Protein AF-J9AIB5-F1 (afdb_monomer_lite)

InterPro domains:
  IPR011598 Myc-type, basic helix-loop-helix (bHLH) domain [PF00010] (94-146)
  IPR011598 Myc-type, basic helix-loop-helix (bHLH) domain [PS50888] (92-145)
  IPR011598 Myc-type, basic helix-loop-helix (bHLH) domain [SM00353] (98-151)
  IPR036638 Helix-loop-helix DNA-binding domain superfamily [G3DSA:4.10.280.10] (102-188)
  IPR036638 Helix-loop-helix DNA-binding domain superfamily [SSF47459] (83-157)

Radius of gyration: 43.65 Å; chains: 1; bounding box: 94×62×112 Å

Foldseek 3Di:
DDDDDDDDDDDDDDDDDDDDDDDDDDDDDDDDDDDDDDDDDDDDDDDDDDDDDDDDDDDDDDDDDDDPPPVVVVVVVVCVVVVVVVVVVVVVVVVVVVVVVVVVVVVVVVVLVVLVVVADVVQVPPDPDDSVSSVVSSVVVVVVVVVVVVVVVVVVVVVVVVVVVVVVVVVVVVVVVVVVVVVVVVVVVVD

Sequence (191 aa):
LPVTYGCTDGITTLTSTLRGTTSSEGRLIPGANNSFDSGQSISPISSISISGSNCRQIVSSSAPASSLDMETLVRNVNQDMGSDQDFYRERRKKDIHNMIERRRRYNINDRIKELGLMLPKSSSEELKLNKGTILKASCDYIRQLQKDRELMLRQQQYQARLEQAARMYAERVKELENHLQKMALQYHQLR

pLDDT: mean 70.86, std 26.44, range [30.22, 98.75]

Organism: Wuchereria bancrofti (NCBI:txid6293)

Secondary structure (DSSP, 8-state):
---PPP-------------------PPPPP---------------------------------------HHHHHHHHTTTTTHHHHHHHHHHHHHHHHHHHHHHHHHHHHHHHHHHHHS-THHHHSS---HHHHHHHHHHHHHHHHHHHHHHHHHHHHHHHHHHHHHHHHHHHHHHHHHHHHHHHHHHHT-

Structure (mmCIF, N/CA/C/O backbone):
data_AF-J9AIB5-F1
#
_entry.id   AF-J9AIB5-F1
#
loop_
_atom_site.group_PDB
_atom_site.id
_atom_site.type_symbol
_atom_site.label_atom_id
_atom_site.label_alt_id
_atom_site.label_comp_id
_atom_site.label_asym_id
_atom_site.label_entity_id
_atom_site.label_seq_id
_atom_site.pdbx_PDB_ins_code
_atom_site.Cartn_x
_atom_site.Cartn_y
_atom_site.Cartn_z
_atom_site.occupancy
_atom_site.B_iso_or_equiv
_atom_site.auth_seq_id
_atom_site.auth_comp_id
_atom_site.auth_asym_id
_atom_site.auth_atom_id
_atom_site.pdbx_PDB_model_num
ATOM 1 N N . LEU A 1 1 ? -35.852 27.494 43.138 1.00 47.31 1 LEU A N 1
ATOM 2 C CA . LEU A 1 1 ? -34.523 27.999 43.548 1.00 47.31 1 LEU A CA 1
ATOM 3 C C . LEU A 1 1 ? -33.467 27.049 42.990 1.00 47.31 1 LEU A C 1
ATOM 5 O O . LEU A 1 1 ? -33.454 25.909 43.436 1.00 47.31 1 LEU A O 1
ATOM 9 N N . PRO A 1 2 ? -32.661 27.429 41.985 1.00 51.25 2 PRO A N 1
ATOM 10 C CA . PRO A 1 2 ? -31.537 26.609 41.548 1.00 51.25 2 PRO A CA 1
ATOM 11 C C . PRO A 1 2 ? -30.287 26.963 42.367 1.00 51.25 2 PRO A C 1
ATOM 13 O O . PRO A 1 2 ? -29.955 28.137 42.512 1.00 51.25 2 PRO A O 1
ATOM 16 N N . VAL A 1 3 ? -29.606 25.949 42.904 1.00 50.28 3 VAL A N 1
ATOM 17 C CA . VAL A 1 3 ? -28.291 26.088 43.546 1.00 50.28 3 VAL A CA 1
ATOM 18 C C . VAL A 1 3 ? -27.253 25.535 42.581 1.00 50.28 3 VAL A C 1
ATOM 20 O O . VAL A 1 3 ? -27.225 24.345 42.276 1.00 50.28 3 VAL A O 1
ATOM 23 N N . THR A 1 4 ? -26.436 26.438 42.059 1.00 45.84 4 THR A N 1
ATOM 24 C CA . THR A 1 4 ? -25.271 26.166 41.223 1.00 45.84 4 THR A CA 1
ATOM 25 C C . THR A 1 4 ? -24.070 25.858 42.113 1.00 45.84 4 THR A C 1
ATOM 27 O O . THR A 1 4 ? -23.733 26.669 42.974 1.00 45.84 4 THR A O 1
ATOM 30 N N . TYR A 1 5 ? -23.393 24.733 41.881 1.00 49.06 5 TYR A N 1
ATOM 31 C CA . TYR A 1 5 ? -22.068 24.476 42.445 1.00 49.06 5 TYR A CA 1
ATOM 32 C C . TYR A 1 5 ? -21.004 24.955 41.459 1.00 49.06 5 TYR A C 1
ATOM 34 O O . TYR A 1 5 ? -20.946 24.492 40.321 1.00 49.06 5 TYR A O 1
ATOM 42 N N . GLY A 1 6 ? -20.194 25.914 41.904 1.00 39.66 6 GLY A N 1
ATOM 43 C CA . GLY A 1 6 ? -18.987 26.350 41.217 1.00 39.66 6 GLY A CA 1
ATOM 44 C C . GLY A 1 6 ? -17.790 25.481 41.595 1.00 39.66 6 GLY A C 1
ATOM 45 O O . GLY A 1 6 ? -17.690 25.000 42.721 1.00 39.66 6 GLY A O 1
ATOM 46 N N . CYS A 1 7 ? -16.861 25.331 40.656 1.00 39.72 7 CYS A N 1
ATOM 47 C CA . CYS A 1 7 ? -15.479 24.976 40.939 1.00 39.72 7 CYS A CA 1
ATOM 48 C C . CYS A 1 7 ? -14.609 26.031 40.249 1.00 39.72 7 CYS A C 1
ATOM 50 O O . CYS A 1 7 ? -14.689 26.225 39.036 1.00 39.72 7 CYS A O 1
ATOM 52 N N . THR A 1 8 ? -13.886 26.791 41.061 1.00 50.19 8 THR A N 1
ATOM 53 C CA . THR A 1 8 ? -12.875 27.765 40.657 1.00 50.19 8 THR A CA 1
ATOM 54 C C . THR A 1 8 ? -11.572 27.035 40.383 1.00 50.19 8 THR A C 1
ATOM 56 O O . THR A 1 8 ? -11.228 26.168 41.172 1.00 50.19 8 THR A O 1
ATOM 59 N N . ASP A 1 9 ? -10.829 27.448 39.360 1.00 40.16 9 ASP A N 1
ATOM 60 C CA . ASP A 1 9 ? -9.380 27.640 39.468 1.00 40.16 9 ASP A CA 1
ATOM 61 C C . ASP A 1 9 ? -8.928 28.616 38.383 1.00 40.16 9 ASP A C 1
ATOM 63 O O . ASP A 1 9 ? -9.309 28.524 37.214 1.00 40.16 9 ASP A O 1
ATOM 67 N N . GLY A 1 10 ? -8.197 29.635 38.824 1.00 38.75 10 GLY A N 1
ATOM 68 C CA . GLY A 1 10 ? -7.822 30.785 38.029 1.00 38.75 10 GLY A CA 1
AT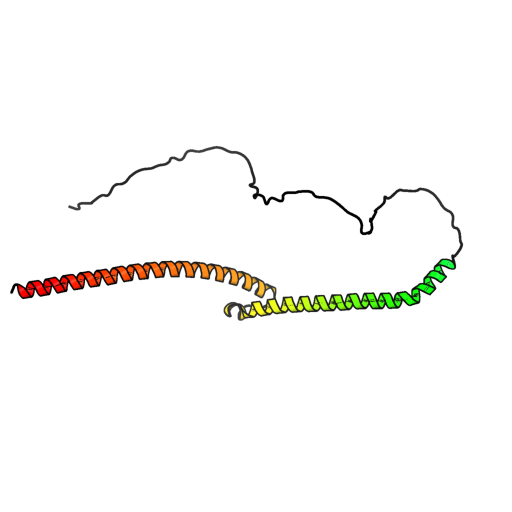OM 69 C C . GLY A 1 10 ? -6.364 30.787 37.583 1.00 38.75 10 GLY A C 1
ATOM 70 O O . GLY A 1 10 ? -5.512 30.094 38.124 1.00 38.75 10 GLY A O 1
ATOM 71 N N . ILE A 1 11 ? -6.128 31.730 36.667 1.00 36.31 11 ILE A N 1
ATOM 72 C CA . ILE A 1 11 ? -4.894 32.500 36.458 1.00 36.31 11 ILE A CA 1
ATOM 73 C C . ILE A 1 11 ? -3.774 31.771 35.693 1.00 36.31 11 ILE A C 1
ATOM 75 O O . ILE A 1 11 ? -3.031 30.962 36.231 1.00 36.31 11 ILE A O 1
ATOM 79 N N . THR A 1 12 ? -3.531 32.185 34.442 1.00 43.38 12 THR A N 1
ATOM 80 C CA . THR A 1 12 ? -2.556 33.263 34.158 1.00 43.38 12 THR A CA 1
ATOM 81 C C . THR A 1 12 ? -2.746 33.814 32.739 1.00 43.38 12 THR A C 1
ATOM 83 O O . THR A 1 12 ? -2.591 33.117 31.741 1.00 43.38 12 THR A O 1
ATOM 86 N N . THR A 1 13 ? -3.085 35.100 32.687 1.00 39.22 13 THR A N 1
ATOM 87 C CA . THR A 1 13 ? -3.146 35.981 31.515 1.00 39.22 13 THR A CA 1
ATOM 88 C C . THR A 1 13 ? -1.734 36.376 31.089 1.00 39.22 13 THR A C 1
ATOM 90 O O . THR A 1 13 ? -0.951 36.781 31.945 1.00 39.22 13 THR A O 1
ATOM 93 N N . LEU A 1 14 ? -1.425 36.362 29.788 1.00 36.78 14 LEU A N 1
ATOM 94 C CA . LEU A 1 14 ? -0.309 37.140 29.245 1.00 36.78 14 LEU A CA 1
ATOM 95 C C . LEU A 1 14 ? -0.747 38.006 28.063 1.00 36.78 14 LEU A C 1
ATOM 97 O O . LEU A 1 14 ? -1.533 37.622 27.201 1.00 36.78 14 LEU A O 1
ATOM 101 N N . THR A 1 15 ? -0.227 39.219 28.141 1.00 36.44 15 THR A N 1
ATOM 102 C CA . THR A 1 15 ? -0.544 40.482 27.489 1.00 36.44 15 THR A CA 1
ATOM 103 C C . THR A 1 15 ? 0.102 40.599 26.110 1.00 36.44 15 THR A C 1
ATOM 105 O O . THR A 1 15 ? 1.235 40.176 25.897 1.00 36.44 15 THR A O 1
ATOM 108 N N . SER A 1 16 ? -0.595 41.251 25.183 1.00 38.16 16 SER A N 1
ATOM 109 C CA . SER A 1 16 ? -0.118 41.591 23.841 1.00 38.16 16 SER A CA 1
ATOM 110 C C . SER A 1 16 ? 0.245 43.077 23.741 1.00 38.16 16 SER A C 1
ATOM 112 O O . SER A 1 16 ? -0.666 43.896 23.825 1.00 38.16 16 SER A O 1
ATOM 114 N N . THR A 1 17 ? 1.515 43.415 23.463 1.00 34.03 17 THR A N 1
ATOM 115 C CA . THR A 1 17 ? 1.909 44.706 22.852 1.00 34.03 17 THR A CA 1
ATOM 116 C C . THR A 1 17 ? 3.204 44.589 22.023 1.00 34.03 17 THR A C 1
ATOM 118 O O . THR A 1 17 ? 4.280 44.351 22.552 1.00 34.03 17 THR A O 1
ATOM 121 N N . LEU A 1 18 ? 3.027 44.765 20.709 1.00 37.16 18 LEU A N 1
ATOM 122 C CA . LEU A 1 18 ? 3.839 45.373 19.633 1.00 37.16 18 LEU A CA 1
ATOM 123 C C . LEU A 1 18 ? 5.383 45.567 19.706 1.00 37.16 18 LEU A C 1
ATOM 125 O O . LEU A 1 18 ? 5.900 46.250 20.582 1.00 37.16 18 LEU A O 1
ATOM 129 N N . ARG A 1 19 ? 5.986 45.263 18.531 1.00 31.98 19 ARG A N 1
ATOM 130 C CA . ARG A 1 19 ? 6.977 46.036 17.723 1.00 31.98 19 ARG A CA 1
ATOM 131 C C . ARG A 1 19 ? 8.452 45.574 17.758 1.00 31.98 19 ARG A C 1
ATOM 133 O O . ARG A 1 19 ? 9.065 45.529 18.812 1.00 31.98 19 ARG A O 1
ATOM 140 N N . GLY A 1 20 ? 9.045 45.376 16.567 1.00 30.22 20 GLY A N 1
ATOM 141 C CA . GLY A 1 20 ? 10.506 45.415 16.360 1.00 30.22 20 GLY A CA 1
ATOM 142 C C . GLY A 1 20 ? 11.059 44.512 15.246 1.00 30.22 20 GLY A C 1
ATOM 143 O O . GLY A 1 20 ? 11.071 43.299 15.375 1.00 30.22 20 GLY A O 1
ATOM 144 N N . THR A 1 21 ? 11.528 45.129 14.164 1.00 36.44 21 THR A N 1
ATOM 145 C CA . THR A 1 21 ? 12.283 44.604 13.005 1.00 36.44 21 THR A CA 1
ATOM 146 C C . THR A 1 21 ? 13.697 44.107 13.348 1.00 36.44 21 THR A C 1
ATOM 148 O O . THR A 1 21 ? 14.322 44.773 14.159 1.00 36.44 21 THR A O 1
ATOM 151 N N . THR A 1 22 ? 14.220 43.064 12.668 1.00 34.53 22 THR A N 1
ATOM 152 C CA . THR A 1 22 ? 15.491 43.028 11.875 1.00 34.53 22 THR A CA 1
ATOM 153 C C . THR A 1 22 ? 15.981 41.592 11.556 1.00 34.53 22 THR A C 1
ATOM 155 O O . THR A 1 22 ? 15.901 40.713 12.402 1.00 34.53 22 THR A O 1
ATOM 158 N N . SER A 1 23 ? 16.538 41.428 10.342 1.00 33.38 23 SER A N 1
ATOM 159 C CA . SER A 1 23 ? 17.683 40.575 9.927 1.00 33.38 23 SER A CA 1
ATOM 160 C C . SER A 1 23 ? 17.688 39.042 10.125 1.00 33.38 23 SER A C 1
ATOM 162 O O . SER A 1 23 ? 17.792 38.530 11.230 1.00 33.38 23 SER A O 1
ATOM 164 N N . SER A 1 24 ? 17.695 38.349 8.976 1.00 39.19 24 SER A N 1
ATOM 165 C CA . SER A 1 24 ? 18.607 37.261 8.555 1.00 39.19 24 SER A CA 1
ATOM 166 C C . SER A 1 24 ? 19.378 36.450 9.608 1.00 39.19 24 SER A C 1
ATOM 168 O O . SER A 1 24 ? 20.229 37.012 10.282 1.00 39.19 24 SER A O 1
ATOM 170 N N . GLU A 1 25 ? 19.252 35.117 9.559 1.00 34.56 25 GLU A N 1
ATOM 171 C CA . GLU A 1 25 ? 20.398 34.194 9.420 1.00 34.56 25 GLU A CA 1
ATOM 172 C C . GLU A 1 25 ? 19.941 32.737 9.217 1.00 34.56 25 GLU A C 1
ATOM 174 O O . GLU A 1 25 ? 19.019 32.244 9.867 1.00 34.56 25 GLU A O 1
ATOM 179 N N . GLY A 1 26 ? 20.578 32.058 8.257 1.00 35.47 26 GLY A N 1
ATOM 180 C CA . GLY A 1 26 ? 20.357 30.650 7.933 1.00 35.47 26 GLY A CA 1
ATOM 181 C C . GLY A 1 26 ? 21.058 29.719 8.922 1.00 35.47 26 GLY A C 1
ATOM 182 O O . GLY A 1 26 ? 22.159 29.999 9.387 1.00 35.47 26 GLY A O 1
ATOM 183 N N . ARG A 1 27 ? 20.426 28.582 9.231 1.00 36.44 27 ARG A N 1
ATOM 184 C CA . ARG A 1 27 ? 20.956 27.584 10.167 1.00 36.44 27 ARG A CA 1
ATOM 185 C C . ARG A 1 27 ? 21.636 26.437 9.418 1.00 36.44 27 ARG A C 1
ATOM 187 O O . ARG A 1 27 ? 21.005 25.754 8.614 1.00 36.44 27 ARG A O 1
ATOM 194 N N . LEU A 1 28 ? 22.921 26.246 9.713 1.00 35.09 28 LEU A N 1
ATOM 195 C CA . LEU A 1 28 ? 23.793 25.172 9.233 1.00 35.09 28 LEU A CA 1
ATOM 196 C C . LEU A 1 28 ? 23.595 23.862 10.024 1.00 35.09 28 LEU A C 1
ATOM 198 O O . LEU A 1 28 ? 23.192 23.869 11.188 1.00 35.09 28 LEU A O 1
ATOM 202 N N . ILE A 1 29 ? 23.904 22.745 9.358 1.00 41.19 29 ILE A N 1
ATOM 203 C CA . ILE A 1 29 ? 23.836 21.353 9.838 1.00 41.19 29 ILE A CA 1
ATOM 204 C C . ILE A 1 29 ? 25.166 20.958 10.525 1.00 41.19 29 ILE A C 1
ATOM 206 O O . ILE A 1 29 ? 26.221 21.288 9.981 1.00 41.19 29 ILE A O 1
ATOM 210 N N . PRO A 1 30 ? 25.175 20.227 11.663 1.00 45.81 30 PRO A N 1
ATOM 211 C CA . PRO A 1 30 ? 26.419 19.814 12.324 1.00 45.81 30 PRO A CA 1
ATOM 212 C C . PRO A 1 30 ? 27.103 18.574 11.709 1.00 45.81 30 PRO A C 1
ATOM 214 O O . PRO A 1 30 ? 26.526 17.492 11.659 1.00 45.81 30 PRO A O 1
ATOM 217 N N . GLY A 1 31 ? 28.354 18.790 11.284 1.00 34.94 31 GLY A N 1
ATOM 218 C CA . GLY A 1 31 ? 29.593 18.029 11.539 1.00 34.94 31 GLY A CA 1
ATOM 219 C C . GLY A 1 31 ? 29.607 16.498 11.677 1.00 34.94 31 GLY A C 1
ATOM 220 O O . GLY A 1 31 ? 29.109 15.946 12.652 1.00 34.94 31 GLY A O 1
ATOM 221 N N . ALA A 1 32 ? 30.378 15.854 10.791 1.00 39.50 32 ALA A N 1
ATOM 222 C CA . ALA A 1 32 ? 31.049 14.574 11.029 1.00 39.50 32 ALA A CA 1
ATOM 223 C C . ALA A 1 32 ? 32.576 14.792 10.988 1.00 39.50 32 ALA A C 1
ATOM 225 O O . ALA A 1 32 ? 33.102 15.372 10.038 1.00 39.50 32 ALA A O 1
ATOM 226 N N . ASN A 1 33 ? 33.261 14.355 12.046 1.00 38.31 33 ASN A N 1
ATOM 227 C CA . ASN A 1 33 ? 34.701 14.493 12.265 1.00 38.31 33 ASN A CA 1
ATOM 228 C C . ASN A 1 33 ? 35.480 13.411 11.508 1.00 38.31 33 ASN A C 1
ATOM 230 O O . ASN A 1 33 ? 35.131 12.243 11.630 1.00 38.31 33 ASN A O 1
ATOM 234 N N . ASN A 1 34 ? 36.582 13.776 10.848 1.00 35.69 34 ASN A N 1
ATOM 235 C CA . ASN A 1 34 ? 37.649 12.838 10.491 1.00 35.69 34 ASN A CA 1
ATOM 236 C C . ASN A 1 34 ? 38.993 13.417 10.945 1.00 35.69 34 ASN A C 1
ATOM 238 O O . ASN A 1 34 ? 39.422 14.471 10.477 1.00 35.69 34 ASN A O 1
ATOM 242 N N . SER A 1 35 ? 39.621 12.717 11.886 1.00 38.47 35 SER A N 1
ATOM 243 C CA . SER A 1 35 ? 40.957 12.977 12.411 1.00 38.47 35 SER A CA 1
ATOM 244 C C . SER A 1 35 ? 42.027 12.394 11.490 1.00 38.47 35 SER A C 1
ATOM 246 O O . SER A 1 35 ? 41.934 11.245 11.060 1.00 38.47 35 SER A O 1
ATOM 248 N N . PHE A 1 36 ? 43.047 13.202 11.231 1.00 33.97 36 PHE A N 1
ATOM 249 C CA . PHE A 1 36 ? 44.276 12.879 10.518 1.00 33.97 36 PHE A CA 1
ATOM 250 C C . PHE A 1 36 ? 45.335 12.410 11.528 1.00 33.97 36 PHE A C 1
ATOM 252 O O . PHE A 1 36 ? 45.5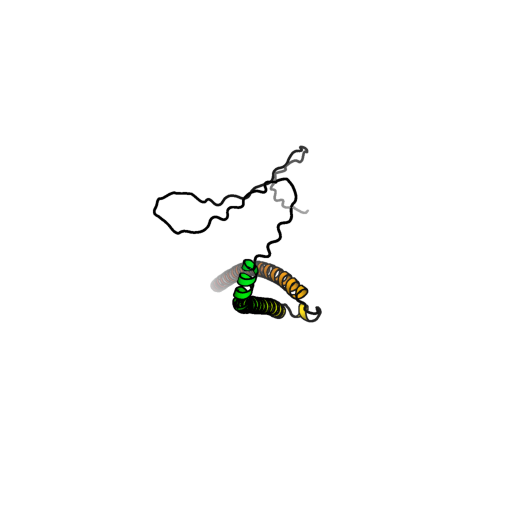52 13.101 12.521 1.00 33.97 36 PHE A O 1
ATOM 259 N N . ASP A 1 37 ? 46.000 11.281 11.271 1.00 37.72 37 ASP A N 1
ATOM 260 C CA . ASP A 1 37 ? 47.263 10.912 11.925 1.00 37.72 37 ASP A CA 1
ATOM 261 C C . ASP A 1 37 ? 48.193 10.199 10.926 1.00 37.72 37 ASP A C 1
ATOM 263 O O . ASP A 1 37 ? 47.741 9.524 10.000 1.00 37.72 37 ASP A O 1
ATOM 267 N N . SER A 1 38 ? 49.492 10.444 11.076 1.00 41.56 38 SER A N 1
ATOM 268 C CA . SER A 1 38 ? 50.571 10.228 10.106 1.00 41.56 38 SER A CA 1
ATOM 269 C C . SER A 1 38 ? 51.449 9.022 10.460 1.00 41.56 38 SER A C 1
ATOM 271 O O . SER A 1 38 ? 51.725 8.788 11.630 1.00 41.56 38 SER A O 1
ATOM 273 N N . GLY A 1 39 ? 52.010 8.321 9.461 1.00 33.22 39 GLY A N 1
ATOM 274 C CA . GLY A 1 39 ? 53.032 7.290 9.713 1.00 33.22 39 GLY A CA 1
ATOM 275 C C . GLY A 1 39 ? 53.628 6.585 8.480 1.00 33.22 39 GLY A C 1
ATOM 276 O O . GLY A 1 39 ? 53.124 5.554 8.070 1.00 33.22 39 GLY A O 1
ATOM 277 N N . GLN A 1 40 ? 54.703 7.174 7.935 1.00 35.75 40 GLN A N 1
ATOM 278 C CA . GLN A 1 40 ? 55.956 6.610 7.359 1.00 35.75 40 GLN A CA 1
ATOM 279 C C . GLN A 1 40 ? 55.998 5.399 6.370 1.00 35.75 40 GLN A C 1
ATOM 281 O O . GLN A 1 40 ? 55.605 4.296 6.717 1.00 35.75 40 GLN A O 1
ATOM 286 N N . SER A 1 41 ? 56.640 5.669 5.202 1.00 37.88 41 SER A N 1
ATOM 287 C CA . SER A 1 41 ? 57.636 4.903 4.374 1.00 37.88 41 SER A CA 1
ATOM 288 C C . SER A 1 41 ? 57.317 3.447 3.906 1.00 37.88 41 SER A C 1
ATOM 290 O O . SER A 1 41 ? 56.730 2.679 4.644 1.00 37.88 41 SER A O 1
ATOM 292 N N . ILE A 1 42 ? 57.635 2.912 2.700 1.00 37.19 42 ILE A N 1
ATOM 293 C CA . ILE A 1 42 ? 58.849 2.885 1.837 1.00 37.19 42 ILE A CA 1
ATOM 294 C C . ILE A 1 42 ? 58.470 2.396 0.383 1.00 37.19 42 ILE A C 1
ATOM 296 O O . ILE A 1 42 ? 57.890 1.326 0.261 1.00 37.19 42 ILE A O 1
ATOM 300 N N . SER A 1 43 ? 58.855 3.141 -0.679 1.00 43.47 43 SER A N 1
ATOM 301 C CA . SER A 1 43 ? 59.223 2.802 -2.107 1.00 43.47 43 SER A CA 1
ATOM 302 C C . SER A 1 43 ? 58.350 1.892 -3.049 1.00 43.47 43 SER A C 1
ATOM 304 O O . SER A 1 43 ? 57.394 1.273 -2.609 1.00 43.47 43 SER A O 1
ATOM 306 N N . PRO A 1 44 ? 58.597 1.829 -4.392 1.00 45.72 44 PRO A N 1
ATOM 307 C CA . PRO A 1 44 ? 57.874 2.622 -5.399 1.00 45.72 44 PRO A CA 1
ATOM 308 C C . PRO A 1 44 ? 57.133 1.788 -6.476 1.00 45.72 44 PRO A C 1
ATOM 310 O O . PRO A 1 44 ? 57.608 0.744 -6.915 1.00 45.72 44 PRO A O 1
ATOM 313 N N . ILE A 1 45 ? 56.019 2.308 -7.007 1.00 38.19 45 ILE A N 1
ATOM 314 C CA . ILE A 1 45 ? 55.425 1.835 -8.270 1.00 38.19 45 ILE A CA 1
ATOM 315 C C . ILE A 1 45 ? 55.264 3.027 -9.213 1.00 38.19 45 ILE A C 1
ATOM 317 O O . ILE A 1 45 ? 54.666 4.047 -8.881 1.00 38.19 45 ILE A O 1
ATOM 321 N N . SER A 1 46 ? 55.846 2.880 -10.397 1.00 40.66 46 SER A N 1
ATOM 322 C CA . SER A 1 46 ? 55.821 3.812 -11.516 1.00 40.66 46 SER A CA 1
ATOM 323 C C . SER A 1 46 ? 54.404 3.975 -12.076 1.00 40.66 46 SER A C 1
ATOM 325 O O . SER A 1 46 ? 53.767 2.978 -12.405 1.00 40.66 46 SER A O 1
ATOM 327 N N . SER A 1 47 ? 53.918 5.208 -12.264 1.00 37.88 47 SER A N 1
ATOM 328 C CA . SER A 1 47 ? 53.040 5.552 -13.400 1.00 37.88 47 SER A CA 1
ATOM 329 C C . SER A 1 47 ? 52.718 7.054 -13.511 1.00 37.88 47 SER A C 1
ATOM 331 O O . SER A 1 47 ? 52.076 7.646 -12.657 1.00 37.88 47 SER A O 1
ATOM 333 N N . ILE A 1 48 ? 53.150 7.611 -14.649 1.00 40.78 48 ILE A N 1
ATOM 334 C CA . ILE A 1 48 ? 52.413 8.503 -15.562 1.00 40.78 48 ILE A CA 1
ATOM 335 C C . ILE A 1 48 ? 51.925 9.851 -14.991 1.00 40.78 48 ILE A C 1
ATOM 337 O O . ILE A 1 48 ? 50.825 9.976 -14.460 1.00 40.78 48 ILE A O 1
ATOM 341 N N . SER A 1 49 ? 52.701 10.907 -15.254 1.00 31.17 49 SER A N 1
ATOM 342 C CA . SER A 1 49 ? 52.243 12.299 -15.184 1.00 31.17 49 SER A CA 1
ATOM 343 C C . SER A 1 49 ? 51.733 12.760 -16.553 1.00 31.17 49 SER A C 1
ATOM 345 O O . SER A 1 49 ? 52.475 12.772 -17.533 1.00 31.17 49 SER A O 1
ATOM 347 N N . ILE A 1 50 ? 50.463 13.164 -16.611 1.00 46.72 50 ILE A N 1
ATOM 348 C CA . ILE A 1 50 ? 49.892 13.947 -17.711 1.00 46.72 50 ILE A CA 1
ATOM 349 C C . ILE A 1 50 ? 50.268 15.408 -17.449 1.00 46.72 50 ILE A C 1
ATOM 351 O O . ILE A 1 50 ? 49.662 16.066 -16.606 1.00 46.72 50 ILE A O 1
ATOM 355 N N . SER A 1 51 ? 51.276 15.914 -18.158 1.00 37.12 51 SER A N 1
ATOM 356 C CA . SER A 1 51 ? 51.586 17.345 -18.187 1.00 37.12 51 SER A CA 1
ATOM 357 C C . SER A 1 51 ? 50.961 17.978 -19.422 1.00 37.12 51 SER A C 1
ATOM 359 O O . SER A 1 51 ? 51.442 17.814 -20.540 1.00 37.12 51 SER A O 1
ATOM 361 N N . GLY A 1 52 ? 49.889 18.738 -19.195 1.00 45.28 52 GLY A N 1
ATOM 362 C CA . GLY A 1 52 ? 49.471 19.792 -20.108 1.00 45.28 52 GLY A CA 1
ATOM 363 C C . GLY A 1 52 ? 50.559 20.861 -20.197 1.00 45.28 52 GLY A C 1
ATOM 364 O O . GLY A 1 52 ? 51.208 21.195 -19.205 1.00 45.28 52 GLY A O 1
ATOM 365 N N . SER A 1 53 ? 50.793 21.385 -21.395 1.00 40.88 53 SER A N 1
ATOM 366 C CA . SER A 1 53 ? 51.709 22.502 -21.612 1.00 40.88 53 SER A CA 1
ATOM 367 C C . SER A 1 53 ? 51.191 23.399 -22.729 1.00 40.88 53 SER A C 1
ATOM 369 O O . SER A 1 53 ? 51.252 23.065 -23.904 1.00 40.88 53 SER A O 1
ATOM 371 N N . ASN A 1 54 ? 50.656 24.535 -22.283 1.00 36.28 54 ASN A N 1
ATOM 372 C CA . ASN A 1 54 ? 50.963 25.888 -22.738 1.00 36.28 54 ASN A CA 1
ATOM 373 C C . ASN A 1 54 ? 51.045 26.151 -24.247 1.00 36.28 54 ASN A C 1
ATOM 375 O O . ASN A 1 54 ? 52.062 25.924 -24.898 1.00 36.28 54 ASN A O 1
ATOM 379 N N . CYS A 1 55 ? 50.007 26.832 -24.734 1.00 44.09 55 CYS A N 1
ATOM 380 C CA . CYS A 1 55 ? 50.059 27.687 -25.910 1.00 44.09 55 CYS A CA 1
ATOM 381 C C . CYS A 1 55 ? 51.202 28.711 -25.789 1.00 44.09 55 CYS A C 1
ATOM 383 O O . CYS A 1 55 ? 51.221 29.526 -24.865 1.00 44.09 55 CYS A O 1
ATOM 385 N N . ARG A 1 56 ? 52.108 28.729 -26.768 1.00 40.78 56 ARG A N 1
ATOM 386 C CA . ARG A 1 56 ? 52.897 29.914 -27.118 1.00 40.78 56 ARG A CA 1
ATOM 387 C C . ARG A 1 56 ? 52.857 30.112 -28.628 1.00 40.78 56 ARG A C 1
ATOM 389 O O . ARG A 1 56 ? 53.192 29.212 -29.389 1.00 40.78 56 ARG A O 1
ATOM 396 N N . GLN A 1 57 ? 52.418 31.308 -29.017 1.00 42.53 57 GLN A N 1
ATOM 397 C CA . GLN A 1 57 ? 52.560 31.878 -30.354 1.00 42.53 57 GLN A CA 1
ATOM 398 C C . GLN A 1 57 ? 54.017 31.805 -30.820 1.00 42.53 57 GLN A C 1
ATOM 400 O O . GLN A 1 57 ? 54.914 32.227 -30.089 1.00 42.53 57 GLN A O 1
ATOM 405 N N . ILE A 1 58 ? 54.223 31.379 -32.065 1.00 42.91 58 ILE A N 1
ATOM 406 C CA . ILE A 1 58 ? 55.407 31.719 -32.856 1.00 42.91 58 ILE A CA 1
ATOM 407 C C . ILE A 1 58 ? 54.909 32.282 -34.187 1.00 42.91 58 ILE A C 1
ATOM 409 O O . ILE A 1 58 ? 54.024 31.718 -34.829 1.00 42.91 58 ILE A O 1
ATOM 413 N N . VAL A 1 59 ? 55.439 33.451 -34.530 1.00 36.12 59 VAL A N 1
ATOM 414 C CA . VAL A 1 59 ? 55.171 34.201 -35.756 1.00 36.12 59 VAL A CA 1
ATOM 415 C C . VAL A 1 59 ? 56.119 33.785 -36.885 1.00 36.12 59 VAL A C 1
ATOM 417 O O . VAL A 1 59 ? 57.260 33.406 -36.634 1.00 36.12 59 VAL A O 1
ATOM 420 N N . SER A 1 60 ? 55.622 34.004 -38.107 1.00 40.50 60 SER A N 1
ATOM 421 C CA . SER A 1 60 ? 56.338 34.276 -39.365 1.00 40.50 60 SER A CA 1
ATOM 422 C C . SER A 1 60 ? 56.644 33.126 -40.345 1.00 40.50 60 SER A C 1
ATOM 424 O O . SER A 1 60 ? 57.529 32.303 -40.152 1.00 40.50 60 SER A O 1
ATOM 426 N N . SER A 1 61 ? 55.919 33.228 -41.472 1.00 44.72 61 SER A N 1
ATOM 427 C CA . SER A 1 61 ? 56.376 33.267 -42.878 1.00 44.72 61 SER A CA 1
ATOM 428 C C . SER A 1 61 ? 56.980 32.032 -43.573 1.00 44.72 61 SER A C 1
ATOM 430 O O . SER A 1 61 ? 58.143 31.696 -43.394 1.00 44.72 61 SER A O 1
ATOM 432 N N . SER A 1 62 ? 56.165 31.485 -44.486 1.00 49.12 62 SER A N 1
ATOM 433 C CA . SER A 1 62 ? 56.429 31.188 -45.913 1.00 49.12 62 SER A CA 1
ATOM 434 C C . SER A 1 62 ? 57.777 30.593 -46.366 1.00 49.12 62 SER A C 1
ATOM 436 O O . SER A 1 62 ? 58.736 31.329 -46.566 1.00 49.12 62 SER A O 1
ATOM 438 N N . ALA A 1 63 ? 57.756 29.306 -46.749 1.00 45.47 63 ALA A N 1
ATOM 439 C CA . ALA A 1 63 ? 58.204 28.783 -48.057 1.00 45.47 63 ALA A CA 1
ATOM 440 C C . ALA A 1 63 ? 57.834 27.280 -48.195 1.00 45.47 63 ALA A C 1
ATOM 442 O O . ALA A 1 63 ? 57.864 26.565 -47.193 1.00 45.47 63 ALA A O 1
ATOM 443 N N . PRO A 1 64 ? 57.479 26.774 -49.396 1.00 54.62 64 PRO A N 1
ATOM 444 C CA . PRO A 1 64 ? 57.101 25.379 -49.603 1.00 54.62 64 PRO A CA 1
ATOM 445 C C . PRO A 1 64 ? 58.344 24.531 -49.910 1.00 54.62 64 PRO A C 1
ATOM 447 O O . PRO A 1 64 ? 59.044 24.786 -50.885 1.00 54.62 64 PRO A O 1
ATOM 450 N N . ALA A 1 65 ? 58.616 23.506 -49.103 1.00 40.16 65 ALA A N 1
ATOM 451 C CA . ALA A 1 65 ? 59.615 22.491 -49.426 1.00 40.16 65 ALA A CA 1
ATOM 452 C C . ALA A 1 65 ? 58.894 21.192 -49.792 1.00 40.16 65 ALA A C 1
ATOM 454 O O . ALA A 1 65 ? 58.432 20.435 -48.942 1.00 40.16 65 ALA A O 1
ATOM 455 N N . SER A 1 66 ? 58.768 20.972 -51.097 1.00 50.72 66 SER A N 1
ATOM 456 C CA . SER A 1 66 ? 58.459 19.679 -51.683 1.00 50.72 66 SER A CA 1
ATOM 457 C C . SER A 1 66 ? 59.567 18.681 -51.341 1.00 50.72 66 SER A C 1
ATOM 459 O O . SER A 1 66 ? 60.654 18.735 -51.908 1.00 50.72 66 SER A O 1
ATOM 461 N N . SER A 1 67 ? 59.268 17.741 -50.456 1.00 45.56 67 SER A N 1
ATOM 462 C CA . SER A 1 67 ? 59.791 16.382 -50.533 1.00 45.56 67 SER A CA 1
ATOM 463 C C . SER A 1 67 ? 58.707 15.487 -49.958 1.00 45.56 67 SER A C 1
ATOM 465 O O . SER A 1 67 ? 58.452 15.485 -48.758 1.00 45.56 67 SER A O 1
ATOM 467 N N . LEU A 1 68 ? 57.977 14.818 -50.846 1.00 50.31 68 LEU A N 1
ATOM 468 C CA . LEU A 1 68 ? 57.069 13.743 -50.478 1.00 50.31 68 LEU A CA 1
ATOM 469 C C . LEU A 1 68 ? 57.908 12.663 -49.791 1.00 50.31 68 LEU A C 1
ATOM 471 O O . LEU A 1 68 ? 58.609 11.908 -50.461 1.00 50.31 68 LEU A O 1
ATOM 475 N N . ASP A 1 69 ? 57.845 12.612 -48.462 1.00 46.91 69 ASP A N 1
ATOM 476 C CA . ASP A 1 69 ? 58.406 11.514 -47.686 1.00 46.91 69 ASP A CA 1
ATOM 477 C C . ASP A 1 69 ? 57.646 10.233 -48.046 1.00 46.91 69 ASP A C 1
ATOM 479 O O . ASP A 1 69 ? 56.579 9.925 -47.502 1.00 46.91 69 ASP A O 1
ATOM 483 N N . MET A 1 70 ? 58.248 9.451 -48.943 1.00 53.19 70 MET A N 1
ATOM 484 C CA . MET A 1 70 ? 57.967 8.024 -49.124 1.00 53.19 70 MET A CA 1
ATOM 485 C C . MET A 1 70 ? 58.082 7.239 -47.799 1.00 53.19 70 MET A C 1
ATOM 487 O O . MET A 1 70 ? 57.580 6.125 -47.709 1.00 53.19 70 MET A O 1
ATOM 491 N N . GLU A 1 71 ? 58.659 7.824 -46.745 1.00 53.47 71 GLU A N 1
ATOM 492 C CA . GLU A 1 71 ? 58.702 7.287 -45.379 1.00 53.47 71 GLU A CA 1
ATOM 493 C C . GLU A 1 71 ? 57.312 7.261 -44.701 1.00 53.47 71 GLU A C 1
ATOM 495 O O . GLU A 1 71 ? 56.981 6.342 -43.945 1.00 53.47 71 GLU A O 1
ATOM 500 N N . THR A 1 72 ? 56.446 8.240 -45.001 1.00 53.88 72 THR A N 1
ATOM 501 C CA . THR A 1 72 ? 55.116 8.363 -44.366 1.00 53.88 72 THR A CA 1
ATOM 502 C C . THR A 1 72 ? 54.114 7.391 -44.990 1.00 53.88 72 THR A C 1
ATOM 504 O O . THR A 1 72 ? 53.257 6.834 -44.306 1.00 53.88 72 THR A O 1
ATOM 507 N N . LEU A 1 73 ? 54.261 7.120 -46.290 1.00 54.88 73 LEU A N 1
ATOM 508 C CA . LEU A 1 73 ? 53.449 6.142 -47.013 1.00 54.88 73 LEU A CA 1
ATOM 509 C C . LEU A 1 73 ? 53.841 4.700 -46.662 1.00 54.88 73 LEU A C 1
ATOM 511 O O . LEU A 1 73 ? 52.955 3.871 -46.485 1.00 54.88 73 LEU A O 1
ATOM 515 N N . VAL A 1 74 ? 55.125 4.396 -46.437 1.00 53.97 74 VAL A N 1
ATOM 516 C CA . VAL A 1 74 ? 55.554 3.062 -45.963 1.00 53.97 74 VAL A CA 1
ATOM 517 C C . VAL A 1 74 ? 55.085 2.791 -44.525 1.00 53.97 74 VAL A C 1
ATOM 519 O O . VAL A 1 74 ? 54.701 1.665 -44.195 1.00 53.97 74 VAL A O 1
ATOM 522 N N . ARG A 1 75 ? 54.998 3.824 -43.674 1.00 51.31 75 ARG A N 1
ATOM 523 C CA . ARG A 1 75 ? 54.378 3.707 -42.342 1.00 51.31 75 ARG A CA 1
ATOM 524 C C . ARG A 1 75 ? 52.849 3.572 -42.392 1.00 51.31 75 ARG A C 1
ATOM 526 O O . ARG A 1 75 ? 52.269 3.025 -41.453 1.00 51.31 75 ARG A O 1
ATOM 533 N N . ASN A 1 76 ? 52.209 4.018 -43.473 1.00 48.44 76 ASN A N 1
ATOM 534 C CA . ASN A 1 76 ? 50.779 3.813 -43.719 1.00 48.44 76 ASN A CA 1
ATOM 535 C C . ASN A 1 76 ? 50.472 2.433 -44.322 1.00 48.44 76 ASN A C 1
ATOM 537 O O . ASN A 1 76 ? 49.447 1.854 -43.982 1.00 48.44 76 ASN A O 1
ATOM 541 N N . VAL A 1 77 ? 51.363 1.855 -45.133 1.00 50.50 77 VAL A N 1
ATOM 542 C CA . VAL A 1 77 ? 51.174 0.503 -45.700 1.00 50.50 77 VAL A CA 1
ATOM 543 C C . VAL A 1 77 ? 51.343 -0.597 -44.639 1.00 50.50 77 VAL A C 1
ATOM 545 O O . VAL A 1 77 ? 50.680 -1.626 -44.709 1.00 50.50 77 VAL A O 1
ATOM 548 N N . ASN A 1 78 ? 52.138 -0.364 -43.588 1.00 47.91 78 ASN A N 1
ATOM 549 C CA . ASN A 1 78 ? 52.246 -1.294 -42.452 1.00 47.91 78 ASN A CA 1
ATOM 550 C C . ASN A 1 78 ? 51.149 -1.123 -41.377 1.00 47.91 78 ASN A C 1
ATOM 552 O O . ASN A 1 78 ? 51.069 -1.938 -40.460 1.00 47.91 78 ASN A O 1
ATOM 556 N N . GLN A 1 79 ? 50.301 -0.090 -41.464 1.00 49.09 79 GLN A N 1
ATOM 557 C CA . GLN A 1 79 ? 49.162 0.104 -40.550 1.00 49.09 79 GLN A CA 1
ATOM 558 C C . GLN A 1 79 ? 47.874 -0.576 -41.029 1.00 49.09 79 GLN A C 1
ATOM 560 O O . GLN A 1 79 ? 46.962 -0.774 -40.227 1.00 49.09 79 GLN A O 1
ATOM 565 N N . ASP A 1 80 ? 47.816 -0.999 -42.292 1.00 47.06 80 ASP A N 1
ATOM 566 C CA . ASP A 1 80 ? 46.604 -1.558 -42.900 1.00 47.06 80 ASP A CA 1
ATOM 567 C C . ASP A 1 80 ? 46.305 -3.012 -42.478 1.00 47.06 80 ASP A C 1
ATOM 569 O O . ASP A 1 80 ? 45.207 -3.516 -42.665 1.00 47.06 80 ASP A O 1
ATOM 573 N N . MET A 1 81 ? 47.263 -3.688 -41.833 1.00 49.47 81 MET A N 1
ATOM 574 C CA . MET A 1 81 ? 47.063 -5.033 -41.266 1.00 49.47 81 MET A CA 1
ATOM 575 C C . MET A 1 81 ? 46.692 -5.015 -39.769 1.00 49.47 81 MET A C 1
ATOM 577 O O . MET A 1 81 ? 46.258 -6.030 -39.224 1.00 49.47 81 MET A O 1
ATOM 581 N N . GLY A 1 82 ? 46.853 -3.871 -39.089 1.00 53.28 82 GLY A N 1
ATOM 582 C CA . GLY A 1 82 ? 46.442 -3.658 -37.691 1.00 53.28 82 GLY A CA 1
ATOM 583 C C . GLY A 1 82 ? 45.112 -2.908 -37.553 1.00 53.28 82 GLY A C 1
ATOM 584 O O . GLY A 1 82 ? 44.370 -3.144 -36.597 1.00 53.28 82 GLY A O 1
ATOM 585 N N . SER A 1 83 ? 44.780 -2.069 -38.539 1.00 61.75 83 SER A N 1
ATOM 586 C CA . SER A 1 83 ? 43.543 -1.281 -38.629 1.00 61.75 83 SER A CA 1
ATOM 587 C C . SER A 1 83 ? 42.287 -2.153 -38.602 1.00 61.75 83 SER A C 1
ATOM 589 O O . SER A 1 83 ? 41.347 -1.847 -37.870 1.00 61.75 83 SER A O 1
ATOM 591 N N . ASP A 1 84 ? 42.295 -3.278 -39.317 1.00 66.75 84 ASP A N 1
ATOM 592 C CA . ASP A 1 84 ? 41.188 -4.231 -39.333 1.00 66.75 84 ASP A CA 1
ATOM 593 C C . ASP A 1 84 ? 40.997 -4.882 -37.962 1.00 66.75 84 ASP A C 1
ATOM 595 O O . ASP A 1 84 ? 39.887 -4.905 -37.425 1.00 66.75 84 ASP A O 1
ATOM 599 N N . GLN A 1 85 ? 42.073 -5.368 -37.333 1.00 75.31 85 GLN A N 1
ATOM 600 C CA . GLN A 1 85 ? 41.989 -5.996 -36.011 1.00 75.31 85 GLN A CA 1
ATOM 601 C C . GLN A 1 85 ? 41.493 -5.006 -34.947 1.00 75.31 85 GLN A C 1
ATOM 603 O O . GLN A 1 85 ? 40.699 -5.373 -34.074 1.00 75.31 85 GLN A O 1
ATOM 608 N N . ASP A 1 86 ? 41.917 -3.750 -35.034 1.00 78.06 86 ASP A N 1
ATOM 609 C CA . ASP A 1 86 ? 41.478 -2.682 -34.143 1.00 78.06 86 ASP A CA 1
ATOM 610 C C . ASP A 1 86 ? 40.032 -2.256 -34.418 1.00 78.06 86 ASP A C 1
ATOM 612 O O . ASP A 1 86 ? 39.257 -2.089 -33.473 1.00 78.06 86 ASP A O 1
ATOM 616 N N . PHE A 1 87 ? 39.607 -2.228 -35.680 1.00 82.50 87 PHE A N 1
ATOM 617 C CA . PHE A 1 87 ? 38.212 -2.035 -36.070 1.00 82.50 87 PHE A CA 1
ATOM 618 C C . PHE A 1 87 ? 37.304 -3.155 -35.535 1.00 82.50 87 PHE A C 1
ATOM 620 O O . PHE A 1 87 ? 36.249 -2.884 -34.952 1.00 82.50 87 PHE A O 1
ATOM 627 N N . TYR A 1 88 ? 37.722 -4.422 -35.640 1.00 86.06 88 TYR A N 1
ATOM 628 C CA . TYR A 1 88 ? 36.992 -5.558 -35.066 1.00 86.06 88 TYR A CA 1
ATOM 629 C C . TYR A 1 88 ? 36.932 -5.492 -33.535 1.00 86.06 88 TYR A C 1
ATOM 631 O O . TYR A 1 88 ? 35.890 -5.801 -32.944 1.00 86.06 88 TYR A O 1
ATOM 639 N N . ARG A 1 89 ? 38.022 -5.076 -32.875 1.00 87.56 89 ARG A N 1
ATOM 640 C CA . ARG A 1 89 ? 38.049 -4.855 -31.421 1.00 87.56 89 ARG A CA 1
ATOM 641 C C . ARG A 1 89 ? 37.075 -3.748 -31.010 1.00 87.56 89 ARG A C 1
ATOM 643 O O . ARG A 1 89 ? 36.320 -3.945 -30.056 1.00 87.56 89 ARG A O 1
ATOM 650 N N . GLU A 1 90 ? 37.035 -2.635 -31.733 1.00 89.50 90 GLU A N 1
ATOM 651 C CA . GLU A 1 90 ? 36.149 -1.505 -31.437 1.00 89.50 90 GLU A CA 1
ATOM 652 C C . GLU A 1 90 ? 34.672 -1.853 -31.680 1.00 89.50 90 GLU A C 1
ATOM 654 O O . GLU A 1 90 ? 33.807 -1.589 -30.838 1.00 89.50 90 GLU A O 1
ATOM 659 N N . ARG A 1 91 ? 34.376 -2.576 -32.767 1.00 94.88 91 ARG A N 1
ATOM 660 C CA . ARG A 1 91 ? 33.034 -3.112 -33.037 1.00 94.88 91 ARG A CA 1
ATOM 661 C C . ARG A 1 91 ? 32.569 -4.052 -31.928 1.00 94.88 91 ARG A C 1
ATOM 663 O O . ARG A 1 91 ? 31.454 -3.906 -31.432 1.00 94.88 91 ARG A O 1
ATOM 670 N N . ARG A 1 92 ? 33.438 -4.960 -31.468 1.00 93.81 92 ARG A N 1
ATOM 671 C CA . ARG A 1 92 ? 33.130 -5.881 -30.363 1.00 93.81 92 ARG A CA 1
ATOM 672 C C . ARG A 1 92 ? 32.828 -5.132 -29.066 1.00 93.81 92 ARG A C 1
ATOM 674 O O . ARG A 1 92 ? 31.865 -5.477 -28.386 1.00 93.81 92 ARG A O 1
ATOM 681 N N . LYS A 1 93 ? 33.605 -4.099 -28.724 1.00 95.19 93 LYS A N 1
ATOM 682 C CA . LYS A 1 93 ? 33.328 -3.253 -27.549 1.00 95.19 93 LYS A CA 1
ATOM 683 C C . LYS A 1 93 ? 31.957 -2.587 -27.653 1.00 95.19 93 LYS A C 1
ATOM 685 O O . LYS A 1 93 ? 31.198 -2.621 -26.687 1.00 95.19 93 LYS A O 1
ATOM 690 N N . LYS A 1 94 ? 31.612 -2.038 -28.823 1.00 96.50 94 LYS A N 1
ATOM 691 C CA . LYS A 1 94 ? 30.300 -1.424 -29.075 1.00 96.50 94 LYS A CA 1
ATOM 692 C C . LYS A 1 94 ? 29.159 -2.435 -28.955 1.00 96.50 94 LYS A C 1
ATOM 694 O O . LYS A 1 94 ? 28.142 -2.128 -28.338 1.00 96.50 94 LYS A O 1
ATOM 699 N N . ASP A 1 95 ? 29.330 -3.643 -29.480 1.00 96.88 95 ASP A N 1
ATOM 700 C CA . ASP A 1 95 ? 28.326 -4.707 -29.384 1.00 96.88 95 ASP A CA 1
ATOM 701 C C . ASP A 1 95 ? 28.129 -5.175 -27.936 1.00 96.88 95 ASP A C 1
ATOM 703 O O . ASP A 1 95 ? 26.991 -5.316 -27.479 1.00 96.88 95 ASP A O 1
ATOM 707 N N . ILE A 1 96 ? 29.220 -5.329 -27.178 1.00 97.19 96 ILE A N 1
ATOM 708 C CA . ILE A 1 96 ? 29.175 -5.632 -25.742 1.00 97.19 96 ILE A CA 1
ATOM 709 C C . ILE A 1 96 ? 28.457 -4.510 -24.986 1.00 97.19 96 ILE A C 1
ATOM 711 O O . ILE A 1 96 ? 27.542 -4.783 -24.209 1.00 97.19 96 ILE A O 1
ATOM 715 N N . HIS A 1 97 ? 28.820 -3.252 -25.243 1.00 98.12 97 HIS A N 1
ATOM 716 C CA . HIS A 1 97 ? 28.176 -2.095 -24.629 1.00 98.12 97 HIS A CA 1
ATOM 717 C C . HIS A 1 97 ? 26.667 -2.066 -24.925 1.00 98.12 97 HIS A C 1
ATOM 719 O O . HIS A 1 97 ? 25.853 -1.964 -24.007 1.00 98.12 97 HIS A O 1
ATOM 725 N N . ASN A 1 98 ? 26.280 -2.254 -26.189 1.00 98.38 98 ASN A N 1
ATOM 726 C CA . ASN A 1 98 ? 24.882 -2.304 -26.616 1.00 98.38 98 ASN A CA 1
ATOM 727 C C . ASN A 1 98 ? 24.110 -3.445 -25.944 1.00 98.38 98 ASN A C 1
ATOM 729 O O . ASN A 1 98 ? 22.951 -3.274 -25.562 1.00 98.38 98 ASN A O 1
ATOM 733 N N . MET A 1 99 ? 24.734 -4.614 -25.794 1.00 98.19 99 MET A N 1
ATOM 734 C CA . MET A 1 99 ? 24.135 -5.760 -25.115 1.00 98.19 99 MET A CA 1
ATOM 735 C C . MET A 1 99 ? 23.898 -5.473 -23.629 1.00 98.19 99 MET A C 1
ATOM 737 O O . MET A 1 99 ? 22.814 -5.762 -23.115 1.00 98.19 99 MET A O 1
ATOM 741 N N . ILE A 1 100 ? 24.882 -4.885 -22.948 1.00 98.38 100 ILE A N 1
ATOM 742 C CA . ILE A 1 100 ? 24.779 -4.513 -21.534 1.00 98.38 100 ILE A CA 1
ATOM 743 C C . ILE A 1 100 ? 23.668 -3.479 -21.336 1.00 98.38 100 ILE A C 1
ATOM 745 O O . ILE A 1 100 ? 22.797 -3.665 -20.486 1.00 98.38 100 ILE A O 1
ATOM 749 N N . GLU A 1 101 ? 23.641 -2.428 -22.154 1.00 98.50 101 GLU A N 1
ATOM 750 C CA . GLU A 1 101 ? 22.618 -1.387 -22.054 1.00 98.50 101 GLU A CA 1
ATOM 751 C C . GLU A 1 101 ? 21.222 -1.936 -22.377 1.00 98.50 101 GLU A C 1
ATOM 753 O O . GLU A 1 101 ? 20.251 -1.621 -21.688 1.00 98.50 101 GLU A O 1
ATOM 758 N N . ARG A 1 102 ? 21.098 -2.836 -23.360 1.00 98.75 102 ARG A N 1
ATOM 759 C CA . ARG A 1 102 ? 19.830 -3.523 -23.639 1.00 98.75 102 ARG A CA 1
ATOM 760 C C . ARG A 1 102 ? 19.353 -4.319 -22.421 1.00 98.75 102 ARG A C 1
ATOM 762 O O . ARG A 1 102 ? 18.191 -4.195 -22.037 1.00 98.75 102 ARG A O 1
ATOM 769 N N . ARG A 1 103 ? 20.243 -5.082 -21.776 1.00 98.69 103 ARG A N 1
ATOM 770 C CA . ARG A 1 103 ? 19.925 -5.823 -20.545 1.00 98.69 103 ARG A CA 1
ATOM 771 C C . ARG A 1 103 ? 19.482 -4.885 -19.420 1.00 98.69 103 ARG A C 1
ATOM 773 O O . ARG A 1 103 ? 18.470 -5.156 -18.776 1.00 98.69 103 ARG A O 1
ATOM 780 N N . ARG A 1 104 ? 20.184 -3.767 -19.216 1.00 98.75 104 ARG A N 1
ATOM 781 C CA . ARG A 1 104 ? 19.808 -2.735 -18.237 1.00 98.75 104 ARG A CA 1
ATOM 782 C C . ARG A 1 104 ? 18.406 -2.184 -18.512 1.00 98.75 104 ARG A C 1
ATOM 784 O O . ARG A 1 104 ? 17.593 -2.103 -17.593 1.00 98.75 104 ARG A O 1
ATOM 791 N N . ARG A 1 105 ? 18.092 -1.857 -19.771 1.00 98.69 105 ARG A N 1
ATOM 792 C CA . ARG A 1 105 ? 16.759 -1.370 -20.169 1.00 98.69 105 ARG A CA 1
ATOM 793 C C . ARG A 1 105 ? 15.660 -2.388 -19.888 1.00 98.69 105 ARG A C 1
ATOM 795 O O . ARG A 1 105 ? 14.597 -1.993 -19.416 1.00 98.69 105 ARG A O 1
ATOM 802 N N . TYR A 1 106 ? 15.898 -3.671 -20.161 1.00 98.69 106 TYR A N 1
ATOM 803 C CA . TYR A 1 106 ? 14.932 -4.724 -19.835 1.00 98.69 106 TYR A CA 1
ATOM 804 C C . TYR A 1 106 ? 14.703 -4.835 -18.336 1.00 98.69 106 TYR A C 1
ATOM 806 O O . TYR A 1 106 ? 13.558 -4.768 -17.910 1.00 98.69 106 TYR A O 1
ATOM 814 N N . ASN A 1 107 ? 15.772 -4.853 -17.540 1.00 98.50 107 ASN A N 1
ATOM 815 C CA . ASN A 1 107 ? 15.645 -4.913 -16.090 1.00 98.50 107 ASN A CA 1
ATOM 816 C C . ASN A 1 107 ? 14.794 -3.757 -15.533 1.00 98.50 107 ASN A C 1
ATOM 818 O O . ASN A 1 107 ? 13.866 -3.996 -14.767 1.00 98.50 107 ASN A O 1
ATOM 822 N N . ILE A 1 108 ? 15.037 -2.521 -15.982 1.00 98.62 108 ILE A N 1
ATOM 823 C CA . ILE A 1 108 ? 14.225 -1.358 -15.586 1.00 98.62 108 ILE A CA 1
ATOM 824 C C . ILE A 1 108 ? 12.759 -1.539 -16.004 1.00 98.62 108 ILE A C 1
ATOM 826 O O . ILE A 1 108 ? 11.854 -1.299 -15.206 1.00 98.62 108 ILE A O 1
ATOM 830 N N . ASN A 1 109 ? 12.508 -1.954 -17.248 1.00 98.38 109 ASN A N 1
ATOM 831 C CA . ASN A 1 109 ? 11.146 -2.152 -17.744 1.00 98.38 109 ASN A CA 1
ATOM 832 C C . ASN A 1 109 ? 10.392 -3.219 -16.944 1.00 98.38 109 ASN A C 1
ATOM 834 O O . ASN A 1 109 ? 9.203 -3.044 -16.690 1.00 98.38 109 ASN A O 1
ATOM 838 N N . ASP A 1 110 ? 11.072 -4.289 -16.548 1.00 98.38 110 ASP A N 1
ATOM 839 C CA . ASP A 1 110 ? 10.470 -5.383 -15.795 1.00 98.38 110 ASP A CA 1
ATOM 840 C C . ASP A 1 110 ? 10.123 -4.946 -14.373 1.00 98.38 110 ASP A C 1
ATOM 842 O O . ASP A 1 110 ? 9.011 -5.207 -13.926 1.00 98.38 110 ASP A O 1
ATOM 846 N N . ARG A 1 111 ? 10.990 -4.164 -13.711 1.00 98.38 111 ARG A N 1
ATOM 847 C CA . ARG A 1 111 ? 10.658 -3.562 -12.407 1.00 98.38 111 ARG A CA 1
ATOM 848 C C . ARG A 1 111 ? 9.456 -2.630 -12.487 1.00 98.38 111 ARG A C 1
ATOM 850 O O . ARG A 1 111 ? 8.602 -2.664 -11.611 1.00 98.38 111 ARG A O 1
ATOM 857 N N . ILE A 1 112 ? 9.343 -1.830 -13.549 1.00 97.44 112 ILE A N 1
ATOM 858 C CA . ILE A 1 112 ? 8.163 -0.976 -13.744 1.00 97.44 112 ILE A CA 1
ATOM 859 C C . ILE A 1 112 ? 6.903 -1.828 -13.948 1.00 97.44 112 ILE A C 1
ATOM 861 O O . ILE A 1 112 ? 5.864 -1.514 -13.380 1.00 97.44 112 ILE A O 1
ATOM 865 N N . LYS A 1 113 ? 6.966 -2.919 -14.720 1.00 95.38 113 LYS A N 1
ATOM 866 C CA . LYS A 1 113 ? 5.814 -3.819 -14.890 1.00 95.38 113 LYS A CA 1
ATOM 867 C C . LYS A 1 113 ? 5.421 -4.504 -13.580 1.00 95.38 113 LYS A C 1
ATOM 869 O O . LYS A 1 113 ? 4.239 -4.550 -13.271 1.00 95.38 113 LYS A O 1
ATOM 874 N N . GLU A 1 114 ? 6.397 -4.988 -12.814 1.00 97.19 114 GLU A N 1
ATOM 875 C CA . GLU A 1 114 ? 6.198 -5.612 -11.500 1.00 97.19 114 GLU A CA 1
ATOM 876 C C . GLU A 1 114 ? 5.501 -4.656 -10.527 1.00 97.19 114 GLU A C 1
ATOM 878 O O . GLU A 1 114 ? 4.507 -5.029 -9.909 1.00 97.19 114 GLU A O 1
ATOM 883 N N . LEU A 1 115 ? 5.949 -3.395 -10.468 1.00 96.69 115 LEU A N 1
ATOM 884 C CA . LEU A 1 115 ? 5.262 -2.350 -9.706 1.00 96.69 115 LEU A CA 1
ATOM 885 C C . LEU A 1 115 ? 3.797 -2.225 -10.130 1.00 96.69 115 LEU A C 1
ATOM 887 O O . LEU A 1 115 ? 2.923 -2.211 -9.271 1.00 96.69 115 LEU A O 1
ATOM 891 N N . GLY A 1 116 ? 3.523 -2.204 -11.437 1.00 93.25 116 GLY A N 1
ATOM 892 C CA . GLY A 1 116 ? 2.163 -2.132 -11.975 1.00 93.25 116 GLY A CA 1
ATOM 893 C C . GLY A 1 116 ? 1.246 -3.269 -11.511 1.00 93.25 116 GLY A C 1
ATOM 894 O O . GLY A 1 116 ? 0.056 -3.036 -11.327 1.00 93.25 116 GLY A O 1
ATOM 895 N N . LEU A 1 117 ? 1.788 -4.466 -11.267 1.00 93.25 117 LEU A N 1
ATOM 896 C CA . LEU A 1 117 ? 1.030 -5.616 -10.757 1.00 93.25 117 LEU A CA 1
ATOM 897 C C . LEU A 1 117 ? 0.738 -5.532 -9.251 1.00 93.25 117 LEU A C 1
ATOM 899 O O . LEU A 1 117 ? -0.224 -6.138 -8.787 1.00 93.25 117 LEU A O 1
ATOM 903 N N . MET A 1 118 ? 1.556 -4.801 -8.487 1.00 94.50 118 MET A N 1
ATOM 904 C CA . MET A 1 118 ? 1.367 -4.603 -7.043 1.00 94.50 118 MET A CA 1
ATOM 905 C C . MET A 1 118 ? 0.423 -3.440 -6.708 1.00 94.50 118 MET A C 1
ATOM 907 O O . MET A 1 118 ? 0.089 -3.236 -5.538 1.00 94.50 118 MET A O 1
ATOM 911 N N . LEU A 1 119 ? 0.012 -2.654 -7.707 1.00 93.06 119 LEU A N 1
ATOM 912 C CA . LEU A 1 119 ? -0.910 -1.543 -7.503 1.00 93.06 119 LEU A CA 1
ATOM 913 C C . LEU A 1 119 ? -2.353 -2.029 -7.276 1.00 93.06 119 LEU A C 1
ATOM 915 O O . LEU A 1 119 ? -2.763 -3.049 -7.833 1.00 93.06 119 LEU A O 1
ATOM 919 N N . PRO A 1 120 ? -3.166 -1.284 -6.502 1.00 91.19 120 PRO A N 1
ATOM 920 C CA . PRO A 1 120 ? -4.584 -1.590 -6.324 1.00 91.19 120 PRO A CA 1
ATOM 921 C C . PRO A 1 120 ? -5.342 -1.624 -7.659 1.00 91.19 120 PRO A C 1
ATOM 923 O O . PRO A 1 120 ? -5.159 -0.744 -8.503 1.00 91.19 120 PRO A O 1
ATOM 926 N N . LYS A 1 121 ? -6.244 -2.600 -7.833 1.00 76.69 121 LYS A N 1
ATOM 927 C CA . LYS A 1 121 ? -6.967 -2.853 -9.099 1.00 76.69 121 LYS A CA 1
ATOM 928 C C . LYS A 1 121 ? -7.759 -1.651 -9.625 1.00 76.69 121 LYS A C 1
ATOM 930 O O . LYS A 1 121 ? -7.814 -1.456 -10.837 1.00 76.69 121 LYS A O 1
ATOM 935 N N . SER A 1 122 ? -8.268 -0.796 -8.737 1.00 70.69 122 SER A N 1
ATOM 936 C CA . SER A 1 122 ? -8.948 0.456 -9.099 1.00 70.69 122 SER A CA 1
ATOM 937 C C . SER A 1 122 ? -8.075 1.414 -9.919 1.00 70.69 122 SER A C 1
ATOM 939 O O . SER A 1 122 ? -8.598 2.209 -10.686 1.00 70.69 122 SER A O 1
ATOM 941 N N . SER A 1 123 ? -6.745 1.318 -9.818 1.00 64.19 123 SER A N 1
ATOM 942 C CA . SER A 1 123 ? -5.819 2.116 -10.633 1.00 64.19 123 SER A CA 1
ATOM 943 C C . SER A 1 123 ? -5.565 1.539 -12.031 1.00 64.19 123 SER A C 1
ATOM 945 O O . SER A 1 123 ? -5.051 2.245 -12.894 1.00 64.19 123 SER A O 1
ATOM 947 N N . SER A 1 124 ? -5.909 0.266 -12.260 1.00 59.47 124 SER A N 1
ATOM 948 C CA . SER A 1 124 ? -5.573 -0.477 -13.482 1.00 59.47 124 SER A CA 1
ATOM 949 C C . SER A 1 124 ? -6.679 -0.487 -14.540 1.00 59.47 124 SER A C 1
ATOM 951 O O . SER A 1 124 ? -6.368 -0.535 -15.727 1.00 59.47 124 SER A O 1
ATOM 953 N N . GLU A 1 125 ? -7.950 -0.413 -14.130 1.00 59.31 125 GLU A N 1
ATOM 954 C CA . GLU A 1 125 ? -9.101 -0.485 -15.048 1.00 59.31 125 GLU A CA 1
ATOM 955 C C . GLU A 1 125 ? -9.443 0.867 -15.696 1.00 59.31 125 GLU A C 1
ATOM 957 O O . GLU A 1 125 ? -9.968 0.893 -16.805 1.00 59.31 125 GLU A O 1
ATOM 962 N N . GLU A 1 126 ? -9.081 1.990 -15.067 1.00 58.25 126 GLU A N 1
ATOM 963 C CA . GLU A 1 126 ? -9.405 3.336 -15.573 1.00 58.25 126 GLU A CA 1
ATOM 964 C C . GLU A 1 126 ? -8.210 4.037 -16.248 1.00 58.25 126 GLU A C 1
ATOM 966 O O . GLU A 1 126 ? -8.375 4.916 -17.096 1.00 58.25 126 GLU A O 1
ATOM 971 N N . LEU A 1 127 ? -6.978 3.621 -15.933 1.00 63.75 127 LEU A N 1
ATOM 972 C CA . LEU A 1 127 ? -5.761 4.240 -16.451 1.00 63.75 127 LEU A CA 1
ATOM 973 C C . LEU A 1 127 ? -5.009 3.254 -17.334 1.00 63.75 127 LEU A C 1
ATOM 975 O O . LEU A 1 127 ? -4.488 2.245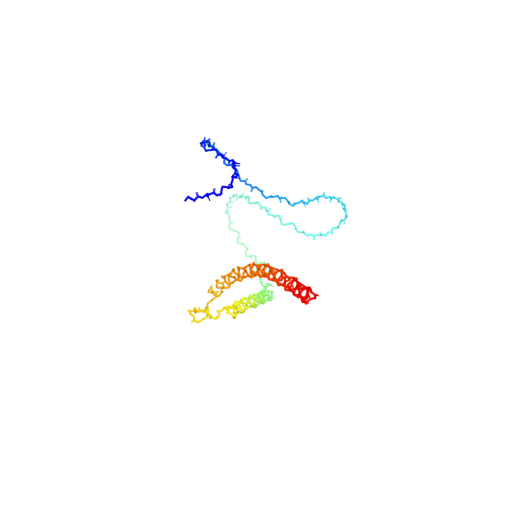 -16.869 1.00 63.75 127 LEU A O 1
ATOM 979 N N . LYS A 1 128 ? -4.872 3.593 -18.617 1.00 76.00 128 LYS A N 1
ATOM 980 C CA . LYS A 1 128 ? -3.994 2.885 -19.555 1.00 76.00 128 LYS A CA 1
ATOM 981 C C . LYS A 1 128 ? -2.563 2.904 -19.003 1.00 76.00 128 LYS A C 1
ATOM 983 O O . LYS A 1 128 ? -1.848 3.899 -19.155 1.00 76.00 128 LYS A O 1
ATOM 988 N N . LEU A 1 129 ? -2.179 1.826 -18.316 1.00 77.12 129 LEU A N 1
ATOM 989 C CA . LEU A 1 129 ? -0.946 1.746 -17.541 1.00 77.12 129 LEU A CA 1
ATOM 990 C C . LEU A 1 129 ? 0.262 1.952 -18.457 1.00 77.12 129 LEU A C 1
ATOM 992 O O . LEU A 1 129 ? 0.628 1.102 -19.267 1.00 77.12 129 LEU A O 1
ATOM 996 N N . ASN A 1 130 ? 0.881 3.117 -18.325 1.00 91.50 130 ASN A N 1
ATOM 997 C CA . ASN A 1 130 ? 2.132 3.467 -18.967 1.00 91.50 130 ASN A CA 1
ATOM 998 C C . ASN A 1 130 ? 3.205 3.653 -17.890 1.00 91.50 130 ASN A C 1
ATOM 1000 O O . ASN A 1 130 ? 2.919 3.712 -16.696 1.00 91.50 130 ASN A O 1
ATOM 1004 N N . LYS A 1 131 ? 4.471 3.750 -18.302 1.00 94.31 131 LYS A N 1
ATOM 1005 C CA . LYS A 1 131 ? 5.584 3.859 -17.348 1.00 94.31 131 LYS A CA 1
ATOM 1006 C C . LYS A 1 131 ? 5.419 5.038 -16.383 1.00 94.31 131 LYS A C 1
ATOM 1008 O O . LYS A 1 131 ? 5.689 4.883 -15.199 1.00 94.31 131 LYS A O 1
ATOM 1013 N N . GLY A 1 132 ? 4.959 6.192 -16.871 1.00 94.69 132 GLY A N 1
ATOM 1014 C CA . GLY A 1 132 ? 4.765 7.384 -16.045 1.00 94.69 132 GLY A CA 1
ATOM 1015 C C . GLY A 1 132 ? 3.643 7.213 -15.023 1.00 94.69 132 GLY A C 1
ATOM 1016 O O . GLY A 1 132 ? 3.835 7.513 -13.846 1.00 94.69 132 GLY A O 1
ATOM 1017 N N . THR A 1 133 ? 2.496 6.676 -15.445 1.00 93.38 133 THR A N 1
ATOM 1018 C CA . THR A 1 133 ? 1.352 6.459 -14.551 1.00 93.38 133 THR A CA 1
ATOM 1019 C C . THR A 1 133 ? 1.633 5.375 -13.521 1.00 93.38 133 THR A C 1
ATOM 1021 O O . THR A 1 133 ? 1.296 5.576 -12.359 1.00 93.38 133 THR A O 1
ATOM 1024 N N . ILE A 1 134 ? 2.311 4.281 -13.894 1.00 93.88 134 ILE A N 1
ATOM 1025 C CA . ILE A 1 134 ? 2.703 3.228 -12.944 1.00 93.88 134 ILE A CA 1
ATOM 1026 C C . ILE A 1 134 ? 3.632 3.799 -11.872 1.00 93.88 134 ILE A C 1
ATOM 1028 O O . ILE A 1 134 ? 3.403 3.578 -10.685 1.00 93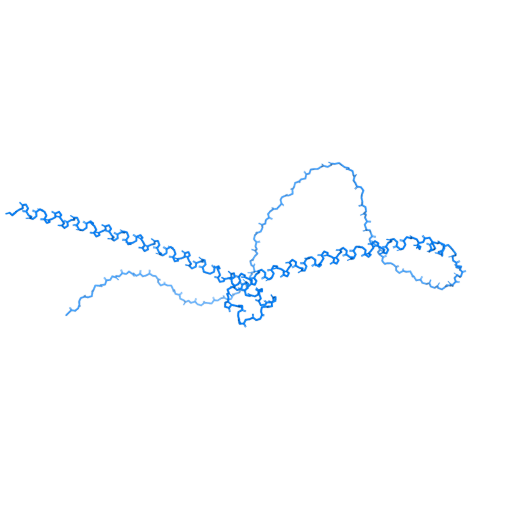.88 134 ILE A O 1
ATOM 1032 N N . LEU A 1 135 ? 4.660 4.558 -12.265 1.00 96.88 135 LEU A N 1
ATOM 1033 C CA . LEU A 1 135 ? 5.590 5.160 -11.308 1.00 96.88 135 LEU A CA 1
ATOM 1034 C C . LEU A 1 135 ? 4.876 6.148 -10.382 1.00 96.88 135 LEU A C 1
ATOM 1036 O O . LEU A 1 135 ? 5.053 6.084 -9.166 1.00 96.88 135 LEU A O 1
ATOM 1040 N N . LYS A 1 136 ? 4.019 7.015 -10.936 1.00 94.38 136 LYS A N 1
ATOM 1041 C CA . LYS A 1 136 ? 3.236 7.964 -10.141 1.00 94.38 136 LYS A CA 1
ATOM 1042 C C . LYS A 1 136 ? 2.327 7.250 -9.137 1.00 94.38 136 LYS A C 1
ATOM 1044 O O . LYS A 1 136 ? 2.401 7.552 -7.947 1.0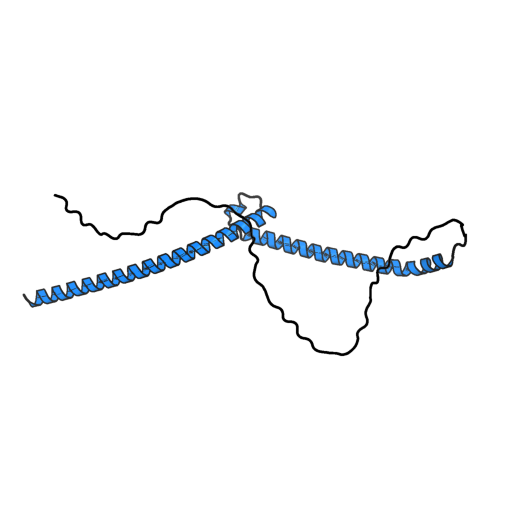0 94.38 136 LYS A O 1
ATOM 1049 N N . ALA A 1 137 ? 1.534 6.287 -9.600 1.00 93.69 137 ALA A N 1
ATOM 1050 C CA . ALA A 1 137 ? 0.635 5.512 -8.753 1.00 93.69 137 ALA A CA 1
ATOM 1051 C C . ALA A 1 137 ? 1.399 4.709 -7.688 1.00 93.69 137 ALA A C 1
ATOM 1053 O O . ALA A 1 137 ? 0.951 4.636 -6.550 1.00 93.69 137 ALA A O 1
ATOM 1054 N N . SER A 1 138 ? 2.590 4.192 -8.007 1.00 96.50 138 SER A N 1
ATOM 1055 C CA . SER A 1 138 ? 3.461 3.514 -7.034 1.00 96.50 138 SER A CA 1
ATOM 1056 C C . SER A 1 138 ? 3.908 4.452 -5.920 1.00 96.50 138 SER A C 1
ATOM 1058 O O . SER A 1 138 ? 3.817 4.106 -4.744 1.00 96.50 138 SER A O 1
ATOM 1060 N N . CYS A 1 139 ? 4.345 5.666 -6.260 1.00 97.62 139 CYS A N 1
ATOM 1061 C CA . CYS A 1 139 ? 4.718 6.659 -5.256 1.00 97.62 139 CYS A CA 1
ATOM 1062 C C . CYS A 1 139 ? 3.523 7.088 -4.392 1.00 97.62 139 CYS A C 1
ATOM 1064 O O . CYS A 1 139 ? 3.669 7.230 -3.177 1.00 97.62 139 CYS A O 1
ATOM 1066 N N . ASP A 1 140 ? 2.359 7.305 -5.010 1.00 96.00 140 ASP A N 1
ATOM 1067 C CA . ASP A 1 140 ? 1.119 7.651 -4.306 1.00 96.00 140 ASP A CA 1
ATOM 1068 C C . ASP A 1 140 ? 0.700 6.517 -3.354 1.00 96.00 140 ASP A C 1
ATOM 1070 O O . ASP A 1 140 ? 0.396 6.765 -2.187 1.00 96.00 140 ASP A O 1
ATOM 1074 N N . TYR A 1 141 ? 0.786 5.266 -3.807 1.00 97.00 141 TYR A N 1
ATOM 1075 C CA . TYR A 1 141 ? 0.419 4.102 -3.011 1.00 97.00 141 TYR A CA 1
ATOM 1076 C C . TYR A 1 141 ? 1.358 3.879 -1.823 1.00 97.00 141 TYR A C 1
ATOM 1078 O O . TYR A 1 141 ? 0.886 3.634 -0.718 1.00 97.00 141 TYR A O 1
ATOM 1086 N N . ILE A 1 142 ? 2.673 4.053 -1.992 1.00 98.31 142 ILE A N 1
ATOM 1087 C CA . ILE A 1 142 ? 3.626 3.979 -0.870 1.00 98.31 142 ILE A CA 1
ATOM 1088 C C . ILE A 1 142 ? 3.286 5.020 0.206 1.00 98.31 142 ILE A C 1
ATOM 1090 O O . ILE A 1 142 ? 3.276 4.688 1.392 1.00 98.31 142 ILE A O 1
ATOM 1094 N N . ARG A 1 143 ? 2.971 6.263 -0.187 1.00 98.38 143 ARG A N 1
ATOM 1095 C CA . ARG A 1 143 ? 2.543 7.307 0.761 1.00 98.38 143 ARG A CA 1
ATOM 1096 C C . ARG A 1 143 ? 1.260 6.919 1.491 1.00 98.38 143 ARG A C 1
ATOM 1098 O O . ARG A 1 143 ? 1.168 7.113 2.702 1.00 98.38 143 ARG A O 1
ATOM 1105 N N . GLN A 1 144 ? 0.292 6.356 0.770 1.00 97.38 144 GLN A N 1
ATOM 1106 C CA . GLN A 1 144 ? -0.955 5.889 1.365 1.00 97.38 144 GLN A CA 1
ATOM 1107 C C . GLN A 1 144 ? -0.703 4.761 2.374 1.00 97.38 144 GLN A C 1
ATOM 1109 O O . GLN A 1 144 ? -1.136 4.870 3.515 1.00 97.38 144 GLN A O 1
ATOM 1114 N N . LEU A 1 145 ? 0.087 3.746 2.015 1.00 98.19 145 LEU A N 1
ATOM 1115 C CA . LEU A 1 145 ? 0.443 2.641 2.912 1.00 98.19 145 LEU A CA 1
ATOM 1116 C C . LEU A 1 145 ? 1.164 3.114 4.182 1.00 98.19 145 LEU A C 1
ATOM 1118 O O . LEU A 1 145 ? 0.926 2.580 5.264 1.00 98.19 145 LEU A O 1
ATOM 1122 N N . GLN A 1 146 ? 2.038 4.120 4.079 1.00 98.31 146 GLN A N 1
ATOM 1123 C CA . GLN A 1 146 ? 2.683 4.721 5.251 1.00 98.31 146 GLN A CA 1
ATOM 1124 C C . GLN A 1 146 ? 1.660 5.372 6.190 1.00 98.31 146 GLN A C 1
ATOM 1126 O O . GLN A 1 146 ? 1.721 5.157 7.402 1.00 98.31 146 GLN A O 1
ATOM 1131 N N . LYS A 1 147 ? 0.698 6.117 5.633 1.00 98.19 147 LYS A N 1
ATOM 1132 C CA . LYS A 1 147 ? -0.393 6.734 6.396 1.00 98.19 147 LYS A CA 1
ATOM 1133 C C . LYS A 1 147 ? -1.309 5.683 7.031 1.00 98.19 147 LYS A C 1
ATOM 1135 O O . LYS A 1 147 ? -1.659 5.808 8.203 1.00 98.19 147 LYS A O 1
ATOM 1140 N N . ASP A 1 148 ? -1.652 4.634 6.290 1.00 98.1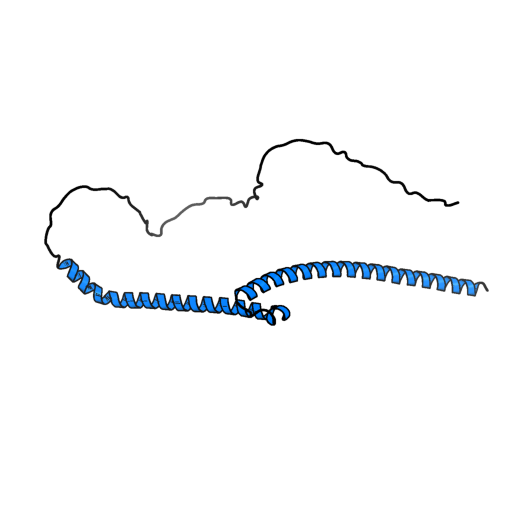2 148 ASP A N 1
ATOM 1141 C CA . ASP A 1 148 ? -2.502 3.541 6.770 1.00 98.12 148 ASP A CA 1
ATOM 1142 C C . ASP A 1 148 ? -1.827 2.772 7.906 1.00 98.12 148 ASP A C 1
ATOM 1144 O O . ASP A 1 148 ? -2.465 2.462 8.912 1.00 98.12 148 ASP A O 1
ATOM 1148 N N . ARG A 1 149 ? -0.514 2.533 7.805 1.00 98.31 149 ARG A N 1
ATOM 1149 C CA . ARG A 1 149 ? 0.274 1.928 8.884 1.00 98.31 149 ARG A CA 1
ATOM 1150 C C . ARG A 1 149 ? 0.231 2.768 10.159 1.00 98.31 149 ARG A C 1
ATOM 1152 O O . ARG A 1 149 ? 0.056 2.217 11.242 1.00 98.31 149 ARG A O 1
ATOM 1159 N N . GLU A 1 150 ? 0.394 4.084 10.054 1.00 98.19 150 GLU A N 1
ATOM 1160 C CA . GLU A 1 150 ? 0.323 4.974 11.218 1.00 98.19 150 GLU A CA 1
ATOM 1161 C C . GLU A 1 150 ? -1.076 4.970 11.851 1.00 98.19 150 GLU A C 1
ATOM 1163 O O . GLU A 1 150 ? -1.210 4.875 13.075 1.00 98.19 150 GLU A O 1
ATOM 1168 N N . LEU A 1 151 ? -2.124 5.027 11.026 1.00 98.44 151 LEU A N 1
ATOM 1169 C CA . LEU A 1 151 ? -3.507 4.971 11.492 1.00 98.44 151 LEU A CA 1
ATOM 1170 C C . LEU A 1 151 ? -3.803 3.653 12.217 1.00 98.44 151 LEU A C 1
ATOM 1172 O O . LEU A 1 151 ? -4.384 3.667 13.301 1.00 98.44 151 LEU A O 1
ATOM 1176 N N . MET A 1 152 ? -3.355 2.532 11.653 1.00 98.38 152 MET A N 1
ATOM 1177 C CA . MET A 1 152 ? -3.508 1.199 12.233 1.00 98.38 152 MET A CA 1
ATOM 1178 C C . MET A 1 152 ? -2.826 1.096 13.603 1.00 98.38 152 MET A C 1
ATOM 1180 O O . MET A 1 152 ? -3.419 0.572 14.542 1.00 98.38 152 MET A O 1
ATOM 1184 N N . LEU A 1 153 ? -1.624 1.663 13.762 1.00 98.44 153 LEU A N 1
ATOM 1185 C CA . LEU A 1 153 ? -0.927 1.697 15.055 1.00 98.44 153 LEU A CA 1
ATOM 1186 C C . LEU A 1 153 ? -1.691 2.518 16.104 1.00 98.44 153 LEU A C 1
ATOM 1188 O O . LEU A 1 153 ? -1.826 2.084 17.249 1.00 98.44 153 LEU A O 1
ATOM 1192 N N . ARG A 1 154 ? -2.236 3.683 15.730 1.00 98.00 154 ARG A N 1
ATOM 1193 C CA . ARG A 1 154 ? -3.075 4.490 16.637 1.00 98.00 154 ARG A CA 1
ATOM 1194 C C . ARG A 1 154 ? -4.358 3.760 17.022 1.00 98.00 154 ARG A C 1
ATOM 1196 O O . ARG A 1 154 ? -4.738 3.772 18.192 1.00 98.00 154 ARG A O 1
ATOM 1203 N N . GLN A 1 155 ? -5.004 3.102 16.061 1.00 98.38 155 GLN A N 1
ATOM 1204 C CA . GLN A 1 155 ? -6.199 2.301 16.313 1.00 98.38 155 GLN A CA 1
ATOM 1205 C C . GLN A 1 155 ? -5.894 1.140 17.262 1.00 98.38 155 GLN A C 1
ATOM 1207 O O . GLN A 1 155 ? -6.643 0.928 18.209 1.00 98.38 155 GLN A O 1
ATOM 1212 N N . GLN A 1 156 ? -4.771 0.444 17.076 1.00 98.31 156 GLN A N 1
ATOM 1213 C CA . GLN A 1 156 ? -4.340 -0.638 17.961 1.00 98.31 156 GLN A CA 1
ATOM 1214 C C . GLN A 1 156 ? -4.114 -0.149 19.401 1.00 98.31 156 GLN A C 1
ATOM 1216 O O . GLN A 1 156 ? -4.546 -0.799 20.350 1.00 98.31 156 GLN A O 1
ATOM 1221 N N . GLN A 1 157 ? -3.481 1.015 19.582 1.00 98.25 157 GLN A N 1
ATOM 1222 C CA . GLN A 1 157 ? -3.299 1.614 20.910 1.00 98.25 157 GLN A CA 1
ATOM 1223 C C . GLN A 1 157 ? -4.632 1.991 21.560 1.00 98.25 157 GLN A C 1
ATOM 1225 O O . GLN A 1 157 ? -4.830 1.759 22.753 1.00 98.25 157 GLN A O 1
ATOM 1230 N N . TYR A 1 158 ? -5.548 2.575 20.786 1.00 98.25 158 TYR A N 1
ATOM 1231 C CA . TYR A 1 158 ? -6.884 2.906 21.266 1.00 98.25 158 TYR A CA 1
ATOM 1232 C C . TYR A 1 158 ? -7.664 1.647 21.666 1.00 98.25 158 TYR A C 1
ATOM 1234 O O . TYR A 1 158 ? -8.225 1.595 22.760 1.00 98.25 158 TYR A O 1
ATOM 1242 N N . GLN A 1 159 ? -7.607 0.606 20.837 1.00 98.19 159 GLN A N 1
ATOM 1243 C CA . GLN A 1 159 ? -8.218 -0.692 21.097 1.00 98.19 159 GLN A CA 1
ATOM 1244 C C . GLN A 1 159 ? -7.671 -1.325 22.385 1.00 98.19 159 GLN A C 1
ATOM 1246 O O . GLN A 1 159 ? -8.449 -1.738 23.239 1.00 98.19 159 GLN A O 1
ATOM 1251 N N . ALA A 1 160 ? -6.352 -1.309 22.594 1.00 98.44 160 ALA A N 1
ATOM 1252 C CA . ALA A 1 160 ? -5.741 -1.830 23.817 1.00 98.44 160 ALA A CA 1
ATOM 1253 C C . ALA A 1 160 ? -6.223 -1.093 25.082 1.00 98.44 160 ALA A C 1
ATOM 1255 O O . ALA A 1 160 ? -6.448 -1.720 26.121 1.00 98.44 160 ALA A O 1
ATOM 1256 N N . ARG A 1 161 ? -6.423 0.232 25.001 1.00 98.12 161 ARG A N 1
ATOM 1257 C CA . ARG A 1 161 ? -6.983 1.030 26.107 1.00 98.12 161 ARG A CA 1
ATOM 1258 C C . ARG A 1 161 ? -8.443 0.682 26.376 1.00 98.12 161 ARG A C 1
ATOM 1260 O O . ARG A 1 161 ? -8.818 0.542 27.538 1.00 98.12 161 ARG A O 1
ATOM 1267 N N . LEU A 1 162 ? -9.251 0.525 25.327 1.00 98.56 162 LEU A N 1
ATOM 1268 C CA . LEU A 1 162 ? -10.645 0.102 25.463 1.00 98.56 162 LEU A CA 1
ATOM 1269 C C . LEU A 1 162 ? -10.748 -1.286 26.092 1.00 98.56 162 LEU A C 1
ATOM 1271 O O . LEU A 1 162 ? -11.540 -1.481 27.007 1.00 98.56 162 LEU A O 1
ATOM 1275 N N . GLU A 1 163 ? -9.914 -2.230 25.666 1.00 98.50 163 GLU A N 1
ATOM 1276 C CA . GLU A 1 163 ? -9.874 -3.574 26.240 1.00 98.50 163 GLU A CA 1
ATOM 1277 C C . GLU A 1 163 ? -9.437 -3.563 27.705 1.00 98.50 163 GLU A C 1
ATOM 1279 O O . GLU A 1 163 ? -9.993 -4.297 28.520 1.00 98.50 163 GLU A O 1
ATOM 1284 N N . GLN A 1 164 ? -8.471 -2.717 28.073 1.00 98.56 164 GLN A N 1
ATOM 1285 C CA . GLN A 1 164 ? -8.084 -2.546 29.471 1.00 98.56 164 GLN A CA 1
ATOM 1286 C C . GLN A 1 164 ? -9.240 -1.986 30.304 1.00 98.56 164 GLN A C 1
ATOM 1288 O O . GLN A 1 164 ? -9.528 -2.527 31.369 1.00 98.56 164 GLN A O 1
ATOM 1293 N N . ALA A 1 165 ? -9.923 -0.948 29.821 1.00 98.44 165 ALA A N 1
ATOM 1294 C CA . ALA A 1 165 ? -11.081 -0.382 30.505 1.00 98.44 165 ALA A CA 1
ATOM 1295 C C . ALA A 1 165 ? -12.215 -1.411 30.643 1.00 98.44 165 ALA A C 1
ATOM 1297 O O . ALA A 1 165 ? -12.761 -1.581 31.729 1.00 98.44 165 ALA A O 1
ATOM 1298 N N . ALA A 1 166 ? -12.518 -2.158 29.578 1.00 98.56 166 ALA A N 1
ATOM 1299 C CA . ALA A 1 166 ? -13.518 -3.221 29.598 1.00 98.56 166 ALA A CA 1
ATOM 1300 C C . ALA A 1 166 ? -13.182 -4.308 30.631 1.00 98.56 166 ALA A C 1
ATOM 1302 O O . ALA A 1 166 ? -14.062 -4.716 31.388 1.00 98.56 166 ALA A O 1
ATOM 1303 N N . ARG A 1 167 ? -11.908 -4.721 30.728 1.00 98.56 167 ARG A N 1
ATOM 1304 C CA . ARG A 1 167 ? -11.445 -5.653 31.772 1.00 98.56 167 ARG A CA 1
ATOM 1305 C C . ARG A 1 167 ? -11.671 -5.095 33.177 1.00 98.56 167 ARG A C 1
ATOM 1307 O O . ARG A 1 167 ? -12.202 -5.803 34.025 1.00 98.56 167 ARG A O 1
ATOM 1314 N N . MET A 1 168 ? -11.328 -3.828 33.412 1.00 98.50 168 MET A N 1
ATOM 1315 C CA . MET A 1 168 ? -11.547 -3.182 34.713 1.00 98.50 168 MET A CA 1
ATOM 1316 C C . MET A 1 168 ? -13.034 -3.136 35.089 1.00 98.50 168 MET A C 1
ATOM 1318 O O . MET A 1 168 ? -13.387 -3.416 36.233 1.00 98.50 168 MET A O 1
ATOM 1322 N N . TYR A 1 169 ? -13.915 -2.817 34.136 1.00 98.44 169 TYR A N 1
ATOM 1323 C CA . TYR A 1 169 ? -15.358 -2.818 34.380 1.00 98.44 169 TYR A CA 1
ATOM 1324 C C . TYR A 1 169 ? -15.902 -4.220 34.654 1.00 98.44 169 TYR A C 1
ATOM 1326 O O . TYR A 1 169 ? -16.718 -4.373 35.559 1.00 98.44 169 TYR A O 1
ATOM 1334 N N . ALA A 1 170 ? -15.432 -5.239 33.931 1.00 98.50 170 ALA A N 1
ATOM 1335 C CA . ALA A 1 170 ? -15.843 -6.622 34.159 1.00 98.50 170 ALA A CA 1
ATOM 1336 C C . ALA A 1 170 ? -15.477 -7.106 35.574 1.00 98.50 170 ALA A C 1
ATOM 1338 O O . ALA A 1 170 ? -16.327 -7.659 36.271 1.00 98.50 170 ALA A O 1
ATOM 1339 N N . GLU A 1 171 ? -14.251 -6.833 36.036 1.00 98.44 171 GLU A N 1
ATOM 1340 C CA . GLU A 1 171 ? -13.847 -7.159 37.411 1.00 98.44 171 GLU A CA 1
ATOM 1341 C C . GLU A 1 171 ? -14.677 -6.385 38.440 1.00 98.44 171 GLU A C 1
ATOM 1343 O O . GLU A 1 171 ? -15.156 -6.963 39.415 1.00 98.44 171 GLU A O 1
ATOM 1348 N N . ARG A 1 172 ? -14.945 -5.096 38.194 1.00 98.31 172 ARG A N 1
ATOM 1349 C CA . ARG A 1 172 ? -15.765 -4.293 39.106 1.00 98.31 172 ARG A CA 1
ATOM 1350 C C . ARG A 1 172 ? -17.198 -4.813 39.227 1.00 98.31 172 ARG A C 1
ATOM 1352 O O . ARG A 1 172 ? -17.751 -4.817 40.326 1.00 98.31 172 ARG A O 1
ATOM 1359 N N . VAL A 1 173 ? -17.806 -5.243 38.123 1.00 98.56 173 VAL A N 1
ATOM 1360 C CA . VAL A 1 173 ? -19.143 -5.857 38.135 1.00 98.56 173 VAL A CA 1
ATOM 1361 C C . VAL A 1 173 ? -19.123 -7.140 38.963 1.00 98.56 173 VAL A C 1
ATOM 1363 O O . VAL A 1 173 ? -19.926 -7.278 39.883 1.00 98.56 173 VAL A O 1
ATOM 1366 N N . LYS A 1 174 ? -18.141 -8.015 38.731 1.00 98.38 174 LYS A N 1
ATOM 1367 C CA . LYS A 1 174 ? -17.972 -9.268 39.478 1.00 98.38 174 LYS A CA 1
ATOM 1368 C C . LYS A 1 174 ? -17.784 -9.044 40.983 1.00 98.38 174 LYS A C 1
ATOM 1370 O O . LYS A 1 174 ? -18.339 -9.780 41.798 1.00 98.38 174 LYS A O 1
ATOM 1375 N N . GLU A 1 175 ? -17.006 -8.043 41.393 1.00 98.12 175 GLU A N 1
ATOM 1376 C CA . GLU A 1 175 ? -16.867 -7.670 42.809 1.00 98.12 175 GLU A CA 1
ATOM 1377 C C . GLU A 1 175 ? -18.211 -7.285 43.437 1.00 98.12 175 GLU A C 1
ATOM 1379 O O . GLU A 1 175 ? -18.540 -7.736 44.537 1.00 98.12 175 GLU A O 1
ATOM 1384 N N . LEU A 1 176 ? -18.993 -6.461 42.734 1.00 98.12 176 LEU A N 1
ATOM 1385 C CA . LEU A 1 176 ? -20.293 -5.994 43.210 1.00 98.12 176 LEU A CA 1
ATOM 1386 C C . LEU A 1 176 ? -21.300 -7.143 43.304 1.00 98.12 176 LEU A C 1
ATOM 1388 O O . LEU A 1 176 ? -22.005 -7.248 44.307 1.00 98.12 176 LEU A O 1
ATOM 1392 N N . GLU A 1 177 ? -21.322 -8.040 42.320 1.00 97.50 177 GLU A N 1
ATOM 1393 C CA . GLU A 1 177 ? -22.135 -9.260 42.349 1.00 97.50 177 GLU A CA 1
ATOM 1394 C C . GLU A 1 177 ? -21.789 -10.136 43.562 1.00 97.50 177 GLU A C 1
ATOM 1396 O O . GLU A 1 177 ? -22.680 -10.548 44.307 1.00 97.50 177 GLU A O 1
ATOM 1401 N N . ASN A 1 178 ? -20.496 -10.340 43.840 1.00 97.88 178 ASN A N 1
ATOM 1402 C CA . ASN A 1 178 ? -20.044 -11.090 45.015 1.00 97.88 178 ASN A CA 1
ATOM 1403 C C . ASN A 1 178 ? -20.459 -10.425 46.337 1.00 97.88 178 ASN A C 1
ATOM 1405 O O . ASN A 1 178 ? -20.821 -11.116 47.292 1.00 97.88 178 ASN A O 1
ATOM 1409 N N . HIS A 1 179 ? -20.396 -9.092 46.428 1.00 97.19 179 HIS A N 1
ATOM 1410 C CA . HIS A 1 179 ? -20.856 -8.362 47.612 1.00 97.19 179 HIS A CA 1
ATOM 1411 C C . HIS A 1 179 ? -22.358 -8.546 47.835 1.00 97.19 179 HIS A C 1
ATOM 1413 O O . HIS A 1 179 ? -22.768 -8.877 48.949 1.00 97.19 179 HIS A O 1
ATOM 1419 N N . LEU A 1 180 ? -23.168 -8.399 46.782 1.00 96.62 180 LEU A N 1
ATOM 1420 C CA . LEU A 1 180 ? -24.614 -8.617 46.851 1.00 96.62 180 LEU A CA 1
ATOM 1421 C C . LEU A 1 180 ? -24.948 -10.050 47.278 1.00 96.62 180 LEU A C 1
ATOM 1423 O O . LEU A 1 180 ? -25.792 -10.244 48.151 1.00 96.62 180 LEU A O 1
ATOM 1427 N N . GLN A 1 181 ? -24.243 -11.045 46.735 1.00 95.94 181 GLN A N 1
ATOM 1428 C CA . GLN A 1 181 ? -24.434 -12.447 47.104 1.00 95.94 181 GLN A CA 1
ATOM 1429 C C . GLN A 1 181 ? -24.118 -12.702 48.585 1.00 95.94 181 GLN A C 1
ATOM 1431 O O . GLN A 1 181 ? -24.896 -13.357 49.278 1.00 95.94 181 GLN A O 1
ATOM 1436 N N . LYS A 1 182 ? -23.014 -12.147 49.102 1.00 95.69 182 LYS A N 1
ATOM 1437 C CA . LYS A 1 182 ? -22.658 -12.254 50.527 1.00 95.69 182 LYS A CA 1
ATOM 1438 C C . LYS A 1 182 ? -23.714 -11.619 51.428 1.00 95.69 182 LYS A C 1
ATOM 1440 O O . LYS A 1 182 ? -24.121 -12.242 52.406 1.00 95.69 182 LYS A O 1
ATOM 1445 N N . MET A 1 183 ? -24.176 -10.411 51.094 1.00 94.69 183 MET A N 1
ATOM 1446 C CA . MET A 1 183 ? -25.220 -9.747 51.878 1.00 94.69 183 MET A CA 1
ATOM 1447 C C . MET A 1 183 ? -26.523 -10.548 51.852 1.00 94.69 183 MET A C 1
ATOM 1449 O O . MET A 1 183 ? -27.124 -10.744 52.903 1.00 94.69 183 MET A O 1
ATOM 1453 N N . ALA A 1 184 ? -26.936 -11.072 50.695 1.00 93.50 184 ALA A N 1
ATOM 1454 C CA . ALA A 1 184 ? -28.135 -11.903 50.583 1.00 93.50 184 ALA A CA 1
ATOM 1455 C C . ALA A 1 184 ? -28.071 -13.152 51.483 1.00 93.50 184 ALA A C 1
ATOM 1457 O O . ALA A 1 184 ? -29.045 -13.466 52.168 1.00 93.50 184 ALA A O 1
ATOM 1458 N N . LEU A 1 185 ? -26.915 -13.826 51.540 1.00 93.69 185 LEU A N 1
ATOM 1459 C CA . LEU A 1 185 ? -26.698 -14.961 52.444 1.00 93.69 185 LEU A CA 1
ATOM 1460 C C . LEU A 1 185 ? -26.783 -14.544 53.918 1.00 93.69 185 LEU A C 1
ATOM 1462 O O . LEU A 1 185 ? -27.432 -15.226 54.708 1.00 93.69 185 LEU A O 1
ATOM 1466 N N . GLN A 1 186 ? -26.179 -13.411 54.283 1.00 91.88 186 GLN A N 1
ATOM 1467 C CA . GLN A 1 186 ? -26.239 -12.882 55.647 1.00 91.88 186 GLN A CA 1
ATOM 1468 C C . GLN A 1 186 ? -27.676 -12.522 56.061 1.00 91.88 186 GLN A C 1
ATOM 1470 O O . GLN A 1 186 ? -28.099 -12.861 57.163 1.00 91.88 186 GLN A O 1
ATOM 1475 N N . TYR A 1 187 ? -28.450 -11.887 55.175 1.00 90.81 187 TYR A N 1
ATOM 1476 C CA . TYR A 1 187 ? -29.866 -11.595 55.417 1.00 90.81 187 TYR A CA 1
ATOM 1477 C C . TYR A 1 187 ? -30.696 -12.864 55.623 1.00 90.81 187 TYR A C 1
ATOM 1479 O O . TYR A 1 187 ? -31.605 -12.861 56.449 1.00 90.81 187 TYR A O 1
ATOM 1487 N N . HIS A 1 188 ? -30.396 -13.943 54.896 1.00 89.81 188 HIS A N 1
ATOM 1488 C CA . HIS A 1 188 ? -31.102 -15.211 55.063 1.00 89.81 188 HIS A CA 1
ATOM 1489 C C . HIS A 1 188 ? -30.788 -15.891 56.404 1.00 89.81 188 HIS A C 1
ATOM 1491 O O . HIS A 1 188 ? -31.677 -16.491 56.987 1.00 89.81 188 HIS A O 1
ATOM 1497 N N . GLN A 1 189 ? -29.559 -15.761 56.917 1.00 80.75 189 GLN A N 1
ATOM 1498 C CA . GLN A 1 189 ? -29.153 -16.317 58.218 1.00 80.75 189 GLN A CA 1
ATOM 1499 C C . GLN A 1 189 ? -29.761 -15.586 59.425 1.00 80.75 189 GLN A C 1
ATOM 1501 O O . GLN A 1 189 ? -29.829 -16.150 60.513 1.00 80.75 189 GLN A O 1
ATOM 1506 N N . LEU A 1 190 ? -30.158 -14.324 59.253 1.00 78.75 190 LEU A N 1
ATOM 1507 C CA . LEU A 1 190 ? -30.742 -13.481 60.304 1.00 78.75 190 LEU A CA 1
ATOM 1508 C C . LEU A 1 190 ? -32.269 -13.629 60.428 1.00 78.75 190 LEU A C 1
ATOM 1510 O O . LEU A 1 190 ? -32.886 -12.887 61.194 1.00 78.75 190 LEU A O 1
ATOM 1514 N N . ARG A 1 191 ? -32.880 -14.531 59.658 1.00 63.72 191 ARG A N 1
ATOM 1515 C CA . ARG A 1 191 ? -34.328 -14.720 59.554 1.00 63.72 191 ARG A CA 1
ATOM 1516 C C . ARG A 1 191 ? -34.719 -16.127 59.975 1.00 63.72 191 ARG A C 1
ATOM 1518 O O . ARG A 1 191 ? -35.818 -16.247 60.554 1.00 63.72 191 ARG A O 1
#